Protein AF-0000000082438324 (afdb_homodimer)

Nearest PDB structures (foldseek):
  4z63-assembly1_A  TM=5.634E-01  e=1.159E-01  Arabidopsis thaliana
  5yq5-assembly1_A  TM=5.089E-01  e=1.749E-01  Homo sapiens
  8pfi-assembly1_A  TM=5.387E-01  e=1.964E+00  Homo sapiens
  6lvx-assembly1_B  TM=4.231E-01  e=8.298E+00  Macaca mulatta
  4z63-assembly1_A  TM=6.196E-01  e=1.153E-01  Arabidopsis thaliana

pLDDT: mean 82.15, std 16.48, range [19.84, 98.62]

Sequence (364 aa):
MNFIRDSAITSFKLHMRYTYEISKVSRLDKWLAFIAEMKVKEIGLCVNRTVINNIGFHYYSLPKTLAVNAKYLTILKLSFVELDSSSSFSFPSLKTLSLARVRLGDNVVEKILMGSSSLESLDLHLCCLASDPQLRINIQHSLSLKFLYINLTKDLVELIELINLESLILVDVSFHKLMQGNMNFIRDSAITSFKLHMRYTYEISKVSRLDKWLAFIAEMKVKEIGLCVNRTVINNIGFHYYSLPKTLAVNAKYLTILKLSFVELDSSSSFSFPSLKTLSLARVRLGDNVVEKILMGSSSLESLDLHLCCLASDPQLRINIQHSLSLKFLYINLTKDLVELIELINLESLILVDVSFHKLMQGN

InterPro domains:
  IPR032675 Leucine-rich repeat domain superfamily [G3DSA:3.80.10.10] (4-181)
  IPR050232 F-box/LRR-repeat protein 13/AtMIF1-like [PTHR31900] (6-174)
  IPR055411 F-box/LRR-repeat protein 15/At3g58940/PEG3-like, LRR domain [PF24758] (28-173)

Organism: Cannabis sativa (NCBI:txid3483)

Structure (mmCIF, N/CA/C/O backbone):
data_AF-0000000082438324-model_v1
#
loop_
_entity.id
_entity.type
_entity.pdbx_description
1 polymer 'F-box/LRR-repeat protein 15/At3g58940/PEG3-like LRR domain-containing protein'
#
loop_
_atom_site.group_PDB
_atom_site.id
_atom_site.type_symbol
_atom_site.label_atom_id
_atom_site.label_alt_id
_atom_site.label_comp_id
_atom_site.label_asym_id
_atom_site.label_entity_id
_atom_site.label_seq_id
_atom_site.pdbx_PDB_ins_code
_atom_site.Cartn_x
_atom_site.Cartn_y
_atom_site.Cartn_z
_atom_site.occupancy
_atom_site.B_iso_or_equiv
_atom_site.auth_seq_id
_atom_site.auth_comp_id
_atom_site.auth_asym_id
_atom_site.auth_atom_id
_atom_site.pdbx_PDB_model_num
ATOM 1 N N . MET A 1 1 ? -14.883 9.086 -29.25 1 19.84 1 MET A N 1
ATOM 2 C CA . MET A 1 1 ? -14.422 9.789 -28.047 1 19.84 1 MET A CA 1
ATOM 3 C C . MET A 1 1 ? -14.016 8.805 -26.969 1 19.84 1 MET A C 1
ATOM 5 O O . MET A 1 1 ? -14.844 8.016 -26.484 1 19.84 1 MET A O 1
ATOM 9 N N . ASN A 1 2 ? -13 7.965 -27.125 1 23.97 2 ASN A N 1
ATOM 10 C CA . ASN A 1 2 ? -12.422 6.852 -26.375 1 23.97 2 ASN A CA 1
ATOM 11 C C . ASN A 1 2 ? -12.344 7.164 -24.891 1 23.97 2 ASN A C 1
ATOM 13 O O . ASN A 1 2 ? -11.555 8.016 -24.469 1 23.97 2 ASN A O 1
ATOM 17 N N . PHE A 1 3 ? -13.438 7.301 -24.156 1 32.03 3 PHE A N 1
ATOM 18 C CA . PHE A 1 3 ? -13.57 7.598 -22.734 1 32.03 3 PHE A CA 1
ATOM 19 C C . PHE A 1 3 ? -12.5 6.875 -21.938 1 32.03 3 PHE A C 1
ATOM 21 O O . PHE A 1 3 ? -12.422 5.645 -21.953 1 32.03 3 PHE A O 1
ATOM 28 N N . ILE A 1 4 ? -11.328 7.211 -22.078 1 38.84 4 ILE A N 1
ATOM 29 C CA . ILE A 1 4 ? -10.078 6.719 -21.5 1 38.84 4 ILE A CA 1
ATOM 30 C C . ILE A 1 4 ? -10.352 6.117 -20.125 1 38.84 4 ILE A C 1
ATOM 32 O O . ILE A 1 4 ? -10.789 6.816 -19.203 1 38.84 4 ILE A O 1
ATOM 36 N N . ARG A 1 5 ? -10.844 4.984 -19.984 1 45.5 5 ARG A N 1
ATOM 37 C CA . ARG A 1 5 ? -11.141 4.039 -18.906 1 45.5 5 ARG A CA 1
ATOM 38 C C . ARG A 1 5 ? -10.055 4.055 -17.844 1 45.5 5 ARG A C 1
ATOM 40 O O . ARG A 1 5 ? -9.086 3.291 -17.922 1 45.5 5 ARG A O 1
ATOM 47 N N . ASP A 1 6 ? -9.547 5.164 -17.422 1 56.72 6 ASP A N 1
ATOM 48 C CA . ASP A 1 6 ? -8.375 5.551 -16.656 1 56.72 6 ASP A CA 1
ATOM 49 C C . ASP A 1 6 ? -8.32 4.805 -15.328 1 56.72 6 ASP A C 1
ATOM 51 O O . ASP A 1 6 ? -9.359 4.516 -14.727 1 56.72 6 ASP A O 1
ATOM 55 N N . SER A 1 7 ? -7.438 4.027 -15.234 1 62 7 SER A N 1
ATOM 56 C CA . SER A 1 7 ? -7.148 3.348 -13.977 1 62 7 SER A CA 1
ATOM 57 C C . SER A 1 7 ? -7.41 4.258 -12.781 1 62 7 SER A C 1
ATOM 59 O O . SER A 1 7 ? -6.984 5.414 -12.773 1 62 7 SER A O 1
ATOM 61 N N . ALA A 1 8 ? -8.359 3.742 -11.969 1 80.62 8 ALA A N 1
ATOM 62 C CA . ALA A 1 8 ? -8.703 4.559 -10.805 1 80.62 8 ALA A CA 1
ATOM 63 C C . ALA A 1 8 ? -7.734 4.305 -9.656 1 80.62 8 ALA A C 1
ATOM 65 O O . ALA A 1 8 ? -7.453 5.207 -8.859 1 80.62 8 ALA A O 1
ATOM 66 N N . ILE A 1 9 ? -7.094 3.066 -9.68 1 89.88 9 ILE A N 1
ATOM 67 C CA . ILE A 1 9 ? -6.109 2.768 -8.641 1 89.88 9 ILE A CA 1
ATOM 68 C C . ILE A 1 9 ? -4.797 2.328 -9.289 1 89.88 9 ILE A C 1
ATOM 70 O O . ILE A 1 9 ? -4.762 1.341 -10.031 1 89.88 9 ILE A O 1
ATOM 74 N N . THR A 1 10 ? -3.768 3.045 -9.062 1 93.62 10 THR A N 1
ATOM 75 C CA . THR A 1 10 ? -2.467 2.715 -9.633 1 93.62 10 THR A CA 1
ATOM 76 C C . THR A 1 10 ? -1.759 1.657 -8.789 1 93.62 10 THR A C 1
ATOM 78 O O . THR A 1 10 ? -1.155 0.728 -9.328 1 93.62 10 THR A O 1
ATOM 81 N N . SER A 1 11 ? -1.797 1.803 -7.535 1 96.94 11 SER A N 1
ATOM 82 C CA . SER A 1 11 ? -1.085 0.846 -6.695 1 96.94 11 SER A CA 1
ATOM 83 C C . SER A 1 11 ? -1.807 0.633 -5.367 1 96.94 11 SER A C 1
ATOM 85 O O . SER A 1 11 ? -2.32 1.584 -4.777 1 96.94 11 SER A O 1
ATOM 87 N N . PHE A 1 12 ? -1.88 -0.585 -4.918 1 96.94 12 PHE A N 1
ATOM 88 C CA . PHE A 1 12 ? -2.381 -1.007 -3.613 1 96.94 12 PHE A CA 1
ATOM 89 C C . PHE A 1 12 ? -1.4 -1.958 -2.939 1 96.94 12 PHE A C 1
ATOM 91 O O . PHE A 1 12 ? -1.067 -3.01 -3.49 1 96.94 12 PHE A O 1
ATOM 98 N N . LYS A 1 13 ? -0.936 -1.619 -1.824 1 98.12 13 LYS A N 1
ATOM 99 C CA . LYS A 1 13 ? -0.013 -2.455 -1.062 1 98.12 13 LYS A CA 1
ATOM 100 C C . LYS A 1 13 ? -0.461 -2.584 0.391 1 98.12 13 LYS A C 1
ATOM 102 O O . LYS A 1 13 ? -0.764 -1.583 1.044 1 98.12 13 LYS A O 1
ATOM 107 N N . LEU A 1 14 ? -0.475 -3.812 0.841 1 96.81 14 LEU A N 1
ATOM 108 C CA . LEU A 1 14 ? -0.928 -4.102 2.197 1 96.81 14 LEU A CA 1
ATOM 109 C C . LEU A 1 14 ? -0.038 -5.148 2.855 1 96.81 14 LEU A C 1
ATOM 111 O O . LEU A 1 14 ? 0.254 -6.188 2.256 1 96.81 14 LEU A O 1
ATOM 115 N N . HIS A 1 15 ? 0.477 -4.844 3.932 1 95.62 15 HIS A N 1
ATOM 116 C CA . HIS A 1 15 ? 1.183 -5.781 4.797 1 95.62 15 HIS A CA 1
ATOM 117 C C . HIS A 1 15 ? 0.446 -5.969 6.121 1 95.62 15 HIS A C 1
ATOM 119 O O . HIS A 1 15 ? 0.334 -5.031 6.91 1 95.62 15 HIS A O 1
ATOM 125 N N . MET A 1 16 ? -0.001 -7.117 6.359 1 91.12 16 MET A N 1
ATOM 126 C CA . MET A 1 16 ? -0.776 -7.344 7.578 1 91.12 16 MET A CA 1
ATOM 127 C C . MET A 1 16 ? -0.419 -8.688 8.211 1 91.12 16 MET A C 1
ATOM 129 O O . MET A 1 16 ? 0.055 -9.594 7.523 1 91.12 16 MET A O 1
ATOM 133 N N . ARG A 1 17 ? -0.591 -8.734 9.516 1 84.44 17 ARG A N 1
ATOM 134 C CA . ARG A 1 17 ? -0.511 -9.977 10.273 1 84.44 17 ARG A CA 1
ATOM 135 C C . ARG A 1 17 ? -1.896 -10.578 10.484 1 84.44 17 ARG A C 1
ATOM 137 O O . ARG A 1 17 ? -2.842 -9.875 10.836 1 84.44 17 ARG A O 1
ATOM 144 N N . TYR A 1 18 ? -1.98 -11.641 10.008 1 71.94 18 TYR A N 1
ATOM 145 C CA . TYR A 1 18 ? -3.279 -12.289 9.883 1 71.94 18 TYR A CA 1
ATOM 146 C C . TYR A 1 18 ? -3.523 -13.242 11.047 1 71.94 18 TYR A C 1
ATOM 148 O O . TYR A 1 18 ? -2.693 -14.109 11.336 1 71.94 18 TYR A O 1
ATOM 156 N N . THR A 1 19 ? -4.465 -12.844 11.852 1 70.25 19 THR A N 1
ATOM 157 C CA . THR A 1 19 ? -5.047 -13.867 12.719 1 70.25 19 THR A CA 1
ATOM 158 C C . THR A 1 19 ? -6.336 -14.414 12.125 1 70.25 19 THR A C 1
ATOM 160 O O . THR A 1 19 ? -7.129 -13.664 11.547 1 70.25 19 THR A O 1
ATOM 163 N N . TYR A 1 20 ? -6.352 -15.578 11.633 1 64.19 20 TYR A N 1
ATOM 164 C CA . TYR A 1 20 ? -7.441 -16.188 10.883 1 64.19 20 TYR A CA 1
ATOM 165 C C . TYR A 1 20 ? -8.781 -15.898 11.547 1 64.19 20 TYR A C 1
ATOM 167 O O . TYR A 1 20 ? -9.234 -16.672 12.398 1 64.19 20 TYR A O 1
ATOM 175 N N . GLU A 1 21 ? -9.133 -14.672 11.375 1 75.81 21 GLU A N 1
ATOM 176 C CA . GLU A 1 21 ? -10.492 -14.266 11.719 1 75.81 21 GLU A CA 1
ATOM 177 C C . GLU A 1 21 ? -11.344 -14.078 10.469 1 75.81 21 GLU A C 1
ATOM 179 O O . GLU A 1 21 ? -10.969 -13.32 9.57 1 75.81 21 GLU A O 1
ATOM 184 N N . ILE A 1 22 ? -12.375 -14.734 10.469 1 75.75 22 ILE A N 1
ATOM 185 C CA . ILE A 1 22 ? -13.266 -14.766 9.305 1 75.75 22 ILE A CA 1
ATOM 186 C C . ILE A 1 22 ? -13.633 -13.336 8.906 1 75.75 22 ILE A C 1
ATOM 188 O O . ILE A 1 22 ? -13.703 -13.016 7.719 1 75.75 22 ILE A O 1
ATOM 192 N N . SER A 1 23 ? -13.852 -12.5 9.875 1 78.19 23 SER A N 1
ATOM 193 C CA . SER A 1 23 ? -14.266 -11.133 9.594 1 78.19 23 SER A CA 1
ATOM 194 C C . SER A 1 23 ? -13.18 -10.359 8.844 1 78.19 23 SER A C 1
ATOM 196 O O . SER A 1 23 ? -13.477 -9.594 7.926 1 78.19 23 SER A O 1
ATOM 198 N N . LYS A 1 24 ? -11.953 -10.617 9.242 1 78.56 24 LYS A N 1
ATOM 199 C CA . LYS A 1 24 ? -10.844 -9.922 8.594 1 78.56 24 LYS A CA 1
ATOM 200 C C . LYS A 1 24 ? -10.633 -10.438 7.168 1 78.56 24 LYS A C 1
ATOM 202 O O . LYS A 1 24 ? -10.336 -9.656 6.262 1 78.56 24 LYS A O 1
ATOM 207 N N . VAL A 1 25 ? -10.875 -11.742 7.035 1 83.25 25 VAL A N 1
ATOM 208 C CA . VAL A 1 25 ? -10.734 -12.359 5.723 1 83.25 25 VAL A CA 1
ATOM 209 C C . VAL A 1 25 ? -11.797 -11.805 4.773 1 83.25 25 VAL A C 1
ATOM 211 O O . VAL A 1 25 ? -11.492 -11.438 3.639 1 83.25 25 VAL A O 1
ATOM 214 N N . SER A 1 26 ? -12.969 -11.742 5.289 1 87.62 26 SER A N 1
ATOM 215 C CA . SER A 1 26 ? -14.07 -11.242 4.48 1 87.62 26 SER A CA 1
ATOM 216 C C . SER A 1 26 ? -13.836 -9.797 4.062 1 87.62 26 SER A C 1
ATOM 218 O O . SER A 1 26 ? -14.125 -9.422 2.924 1 87.62 26 SER A O 1
ATOM 220 N N . ARG A 1 27 ? -13.344 -9.031 4.914 1 87.94 27 ARG A N 1
ATOM 221 C CA . ARG A 1 27 ? -13.07 -7.629 4.621 1 87.94 27 ARG A CA 1
ATOM 222 C C . ARG A 1 27 ? -11.992 -7.488 3.555 1 87.94 27 ARG A C 1
ATOM 224 O O . ARG A 1 27 ? -12.148 -6.719 2.605 1 87.94 27 ARG A O 1
ATOM 231 N N . LEU A 1 28 ? -10.992 -8.273 3.721 1 90 28 LEU A N 1
ATOM 232 C CA . LEU A 1 28 ? -9.914 -8.219 2.74 1 90 28 LEU A CA 1
ATOM 233 C C . LEU A 1 28 ? -10.414 -8.648 1.363 1 90 28 LEU A C 1
ATOM 235 O O . LEU A 1 28 ? -10.031 -8.055 0.351 1 90 28 LEU A O 1
ATOM 239 N N . ASP A 1 29 ? -11.266 -9.656 1.363 1 92.81 29 ASP A N 1
ATOM 240 C CA . ASP A 1 29 ? -11.852 -10.086 0.095 1 92.81 29 ASP A CA 1
ATOM 241 C C . ASP A 1 29 ? -12.594 -8.938 -0.584 1 92.81 29 ASP A C 1
ATOM 243 O O . ASP A 1 29 ? -12.484 -8.758 -1.798 1 92.81 29 ASP A O 1
ATOM 247 N N . LYS A 1 30 ? -13.289 -8.219 0.166 1 92.06 30 LYS A N 1
ATOM 248 C CA . LYS A 1 30 ? -14.062 -7.102 -0.366 1 92.06 30 LYS A CA 1
ATOM 249 C C . LYS A 1 30 ? -13.141 -6 -0.891 1 92.06 30 LYS A C 1
ATOM 251 O O . LYS A 1 30 ? -13.43 -5.387 -1.923 1 92.06 30 LYS A O 1
ATOM 256 N N . TRP A 1 31 ? -12.094 -5.707 -0.166 1 93.19 31 TRP A N 1
ATOM 257 C CA . TRP A 1 31 ? -11.117 -4.73 -0.638 1 93.19 31 TRP A CA 1
ATOM 258 C C . TRP A 1 31 ? -10.562 -5.133 -2 1 93.19 31 TRP A C 1
ATOM 260 O O . TRP A 1 31 ? -10.539 -4.324 -2.93 1 93.19 31 TRP A O 1
ATOM 270 N N . LEU A 1 32 ? -10.195 -6.367 -2.064 1 94.81 32 LEU A N 1
ATOM 271 C CA . LEU A 1 32 ? -9.555 -6.848 -3.281 1 94.81 32 LEU A CA 1
ATOM 272 C C . LEU A 1 32 ? -10.539 -6.871 -4.445 1 94.81 32 LEU A C 1
ATOM 274 O O . LEU A 1 32 ? -10.164 -6.586 -5.586 1 94.81 32 LEU A O 1
ATOM 278 N N . ALA A 1 33 ? -11.789 -7.203 -4.152 1 92.75 33 ALA A N 1
ATOM 279 C CA . ALA A 1 33 ? -12.82 -7.152 -5.188 1 92.75 33 ALA A CA 1
ATOM 280 C C . ALA A 1 33 ? -12.992 -5.73 -5.719 1 92.75 33 ALA A C 1
ATOM 282 O O . ALA A 1 33 ? -13.078 -5.52 -6.93 1 92.75 33 ALA A O 1
ATOM 283 N N . PHE A 1 34 ? -13.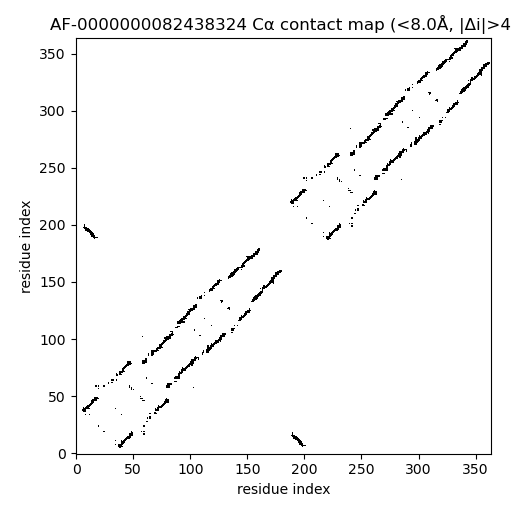023 -4.852 -4.848 1 90.44 34 PHE A N 1
ATOM 284 C CA . PHE A 1 34 ? -13.195 -3.451 -5.219 1 90.44 34 PHE A CA 1
ATOM 285 C C . PHE A 1 34 ? -12.023 -2.961 -6.055 1 90.44 34 PHE A C 1
ATOM 287 O O . PHE A 1 34 ? -12.219 -2.303 -7.078 1 90.44 34 PHE A O 1
ATOM 294 N N . ILE A 1 35 ? -10.773 -3.232 -5.66 1 92.56 35 ILE A N 1
ATOM 295 C CA . ILE A 1 35 ? -9.594 -2.729 -6.355 1 92.56 35 ILE A CA 1
ATOM 296 C C . ILE A 1 35 ? -9.531 -3.32 -7.758 1 92.56 35 ILE A C 1
ATOM 298 O O . ILE A 1 35 ? -9.117 -2.648 -8.703 1 92.56 35 ILE A O 1
ATOM 302 N N . ALA A 1 36 ? -9.953 -4.609 -7.828 1 91.56 36 ALA A N 1
ATOM 303 C CA . ALA A 1 36 ? -10.023 -5.215 -9.156 1 91.56 36 ALA A CA 1
ATOM 304 C C . ALA A 1 36 ? -10.992 -4.461 -10.055 1 91.56 36 ALA A C 1
ATOM 306 O O . ALA A 1 36 ? -10.719 -4.242 -11.234 1 91.56 36 ALA A O 1
ATOM 307 N N . GLU A 1 37 ? -12.047 -4.008 -9.508 1 89.06 37 GLU A N 1
ATOM 308 C CA . GLU A 1 37 ? -13.062 -3.264 -10.25 1 89.06 37 GLU A CA 1
ATOM 309 C C . GLU A 1 37 ? -12.539 -1.9 -10.688 1 89.06 37 GLU A C 1
ATOM 311 O O . GLU A 1 37 ? -12.953 -1.374 -11.727 1 89.06 37 GLU A O 1
ATOM 316 N N . MET A 1 38 ? -11.609 -1.357 -9.93 1 88.56 38 MET A N 1
ATOM 317 C CA . MET A 1 38 ? -11.086 -0.021 -10.203 1 88.56 38 MET A CA 1
ATOM 318 C C . MET A 1 38 ? -9.867 -0.087 -11.125 1 88.56 38 MET A C 1
ATOM 320 O O . MET A 1 38 ? -9.086 0.861 -11.195 1 88.56 38 MET A O 1
ATOM 324 N N . LYS A 1 39 ? -9.719 -1.183 -11.688 1 91.38 39 LYS A N 1
ATOM 325 C CA . LYS A 1 39 ? -8.719 -1.364 -12.734 1 91.38 39 LYS A CA 1
ATOM 326 C C . LYS A 1 39 ? -7.312 -1.112 -12.195 1 91.38 39 LYS A C 1
ATOM 328 O O . LYS A 1 39 ? -6.535 -0.364 -12.797 1 91.38 39 LYS A O 1
ATOM 333 N N . VAL A 1 40 ? -7.008 -1.736 -11.062 1 94.19 40 VAL A N 1
ATOM 334 C CA . VAL A 1 40 ? -5.73 -1.562 -10.375 1 94.19 40 VAL A CA 1
ATOM 335 C C . VAL A 1 40 ? -4.594 -2.037 -11.281 1 94.19 40 VAL A C 1
ATOM 337 O O . VAL A 1 40 ? -4.727 -3.035 -11.984 1 94.19 40 VAL A O 1
ATOM 340 N N . LYS A 1 41 ? -3.455 -1.364 -11.164 1 96.19 41 LYS A N 1
ATOM 341 C CA . LYS A 1 41 ? -2.305 -1.713 -11.992 1 96.19 41 LYS A CA 1
ATOM 342 C C . LYS A 1 41 ? -1.267 -2.494 -11.195 1 96.19 41 LYS A C 1
ATOM 344 O O . LYS A 1 41 ? -0.528 -3.309 -11.75 1 96.19 41 LYS A O 1
ATOM 349 N N . GLU A 1 42 ? -1.154 -2.229 -9.922 1 98.12 42 GLU A N 1
ATOM 350 C CA . GLU A 1 42 ? -0.175 -2.896 -9.07 1 98.12 42 GLU A CA 1
ATOM 351 C C . GLU A 1 42 ? -0.799 -3.324 -7.746 1 98.12 42 GLU A C 1
ATOM 353 O O . GLU A 1 42 ? -1.449 -2.523 -7.07 1 98.12 42 GLU A O 1
ATOM 358 N N . ILE A 1 43 ? -0.551 -4.566 -7.332 1 97.88 43 ILE A N 1
ATOM 359 C CA . ILE A 1 43 ? -0.967 -5.066 -6.027 1 97.88 43 ILE A CA 1
ATOM 360 C C . ILE A 1 43 ? 0.223 -5.707 -5.316 1 97.88 43 ILE A C 1
ATOM 362 O O . ILE A 1 43 ? 0.963 -6.492 -5.914 1 97.88 43 ILE A O 1
ATOM 366 N N . GLY A 1 44 ? 0.505 -5.344 -4.156 1 98.19 44 GLY A N 1
ATOM 367 C CA . GLY A 1 44 ? 1.39 -6.027 -3.229 1 98.19 44 GLY A CA 1
ATOM 368 C C . GLY A 1 44 ? 0.694 -6.457 -1.95 1 98.19 44 GLY A C 1
ATOM 369 O O . GLY A 1 44 ? 0.173 -5.621 -1.21 1 98.19 44 GLY A O 1
ATOM 370 N N . LEU A 1 45 ? 0.641 -7.723 -1.705 1 96.81 45 LEU A N 1
ATOM 371 C CA . LEU A 1 45 ? -0.079 -8.25 -0.551 1 96.81 45 LEU A CA 1
ATOM 372 C C . LEU A 1 45 ? 0.816 -9.164 0.277 1 96.81 45 LEU A C 1
ATOM 374 O O . LEU A 1 45 ? 1.388 -10.125 -0.249 1 96.81 45 LEU A O 1
ATOM 378 N N . CYS A 1 46 ? 1.02 -8.82 1.442 1 95.81 46 CYS A N 1
ATOM 379 C CA . CYS A 1 46 ? 1.703 -9.656 2.424 1 95.81 46 CYS A CA 1
ATOM 380 C C . CYS A 1 46 ? 0.81 -9.922 3.631 1 95.81 46 CYS A C 1
ATOM 382 O O . CYS A 1 46 ? 0.492 -9.008 4.387 1 95.81 46 CYS A O 1
ATOM 384 N N . VAL A 1 47 ? 0.369 -11.078 3.775 1 92.44 47 VAL A N 1
ATOM 385 C CA . VAL A 1 47 ? -0.527 -11.461 4.863 1 92.44 47 VAL A CA 1
ATOM 386 C C . VAL A 1 47 ? 0.141 -12.516 5.742 1 92.44 47 VAL A C 1
ATOM 388 O O . VAL A 1 47 ? -0.167 -13.703 5.637 1 92.44 47 VAL A O 1
ATOM 391 N N . ASN A 1 48 ? 0.977 -12.031 6.613 1 84.75 48 ASN A N 1
ATOM 392 C CA . ASN A 1 48 ? 1.778 -12.922 7.445 1 84.75 48 ASN A CA 1
ATOM 393 C C . ASN A 1 48 ? 0.975 -13.469 8.625 1 84.75 48 ASN A C 1
ATOM 395 O O . ASN A 1 48 ? 0.377 -12.695 9.375 1 84.75 48 ASN A O 1
ATOM 399 N N . ARG A 1 49 ? 0.921 -14.711 8.719 1 72 49 ARG A N 1
ATOM 400 C CA . ARG A 1 49 ? 0.167 -15.344 9.797 1 72 49 ARG A CA 1
ATOM 401 C C . ARG A 1 49 ? 0.98 -15.391 11.086 1 72 49 ARG A C 1
ATOM 403 O O . ARG A 1 49 ? 2.189 -15.633 11.055 1 72 49 ARG A O 1
ATOM 410 N N . THR A 1 50 ? 0.366 -14.875 12.133 1 61.5 50 THR A N 1
ATOM 411 C CA . THR A 1 50 ? 0.992 -15.07 13.43 1 61.5 50 THR A CA 1
ATOM 412 C C . THR A 1 50 ? 0.69 -16.453 13.977 1 61.5 50 THR A C 1
ATOM 414 O O . THR A 1 50 ? -0.428 -16.953 13.836 1 61.5 50 THR A O 1
ATOM 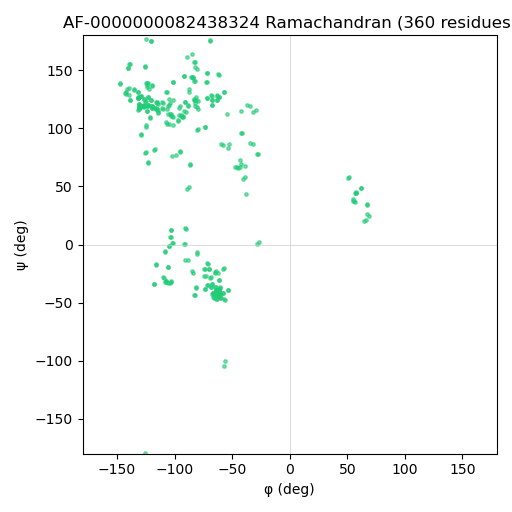417 N N . VAL A 1 51 ? 1.661 -17.344 13.789 1 53.81 51 VAL A N 1
ATOM 418 C CA . VAL A 1 51 ? 1.533 -18.688 14.344 1 53.81 51 VAL A CA 1
ATOM 419 C C . VAL A 1 51 ? 1.055 -18.609 15.789 1 53.81 51 VAL A C 1
ATOM 421 O O . VAL A 1 51 ? 1.707 -18 16.641 1 53.81 51 VAL A O 1
ATOM 424 N N . ILE A 1 52 ? -0.113 -18.188 16.047 1 52.97 52 ILE A N 1
ATOM 425 C CA . ILE A 1 52 ? -0.323 -18.25 17.484 1 52.97 52 ILE A CA 1
ATOM 426 C C . ILE A 1 52 ? -0.109 -19.672 17.984 1 52.97 52 ILE A C 1
ATOM 428 O O . ILE A 1 52 ? 0.629 -19.906 18.953 1 52.97 52 ILE A O 1
ATOM 432 N N . ASN A 1 53 ? -1.219 -20.453 18.312 1 49.25 53 ASN A N 1
ATOM 433 C CA . ASN A 1 53 ? -1.212 -21.797 18.891 1 49.25 53 ASN A CA 1
ATOM 434 C C . ASN A 1 53 ? -1.081 -22.875 17.812 1 49.25 53 ASN A C 1
ATOM 436 O O . ASN A 1 53 ? -1.191 -22.578 16.625 1 49.25 53 ASN A O 1
ATOM 440 N N . ASN A 1 54 ? -0.701 -24.203 18.25 1 48.81 54 ASN A N 1
ATOM 441 C CA . ASN A 1 54 ? -0.624 -25.5 17.578 1 48.81 54 ASN A CA 1
ATOM 442 C C . ASN A 1 54 ? -1.619 -25.594 16.422 1 48.81 54 ASN A C 1
ATOM 444 O O . ASN A 1 54 ? -1.979 -26.703 15.992 1 48.81 54 ASN A O 1
ATOM 448 N N . ILE A 1 55 ? -2.348 -24.516 16.219 1 51.5 55 ILE A N 1
ATOM 449 C CA . ILE A 1 55 ? -3.414 -24.719 15.25 1 51.5 55 ILE A CA 1
ATOM 450 C C . ILE A 1 55 ? -2.887 -24.453 13.836 1 51.5 55 ILE A C 1
ATOM 452 O O . ILE A 1 55 ? -1.95 -23.672 13.656 1 51.5 55 ILE A O 1
ATOM 456 N N . GLY A 1 56 ? -3.082 -25.25 12.891 1 54.66 56 GLY A N 1
ATOM 457 C CA . GLY A 1 56 ? -2.764 -25.391 11.477 1 54.66 56 GLY A CA 1
ATOM 458 C C . GLY A 1 56 ? -2.611 -24.062 10.773 1 54.66 56 GLY A C 1
ATOM 459 O O . GLY A 1 56 ? -3.146 -23.047 11.219 1 54.66 56 GLY A O 1
ATOM 460 N N . PHE A 1 57 ? -1.461 -23.688 10.266 1 59.62 57 PHE A N 1
ATOM 461 C CA . PHE A 1 57 ? -1.143 -22.547 9.43 1 59.62 57 PHE A CA 1
ATOM 462 C C . PHE A 1 57 ? -2.209 -22.344 8.359 1 59.62 57 PHE A C 1
ATOM 464 O O . PHE A 1 57 ? -2.504 -23.266 7.59 1 59.62 57 PHE A O 1
ATOM 471 N N . HIS A 1 58 ? -3.174 -21.422 8.672 1 74.19 58 HIS A N 1
ATOM 472 C CA . HIS A 1 58 ? -4.121 -21.125 7.602 1 74.19 58 HIS A CA 1
ATOM 473 C C . HIS A 1 58 ? -3.689 -19.906 6.805 1 74.19 58 HIS A C 1
ATOM 475 O O . HIS A 1 58 ? -3.383 -18.859 7.383 1 74.19 58 HIS A O 1
ATOM 481 N N . TYR A 1 59 ? -3.297 -20.125 5.613 1 85.44 59 TYR A N 1
ATOM 482 C CA . TYR A 1 59 ? -2.975 -19.047 4.688 1 85.44 59 TYR A CA 1
ATOM 483 C C . TYR A 1 59 ? -4.238 -18.344 4.215 1 85.44 59 TYR A C 1
ATOM 485 O O . TYR A 1 59 ? -5.305 -18.953 4.133 1 85.44 59 TYR A O 1
ATOM 493 N N . TYR A 1 60 ? -4.098 -17.078 4.148 1 90.38 60 TYR A N 1
ATOM 494 C CA . TYR A 1 60 ? -5.156 -16.375 3.439 1 90.38 60 TYR A CA 1
ATOM 495 C C . TYR A 1 60 ? -5.242 -16.828 1.988 1 90.38 60 TYR A C 1
ATOM 497 O O . TYR A 1 60 ? -4.234 -16.844 1.277 1 90.38 60 TYR A O 1
ATOM 505 N N . SER A 1 61 ? -6.387 -17.219 1.562 1 91.88 61 SER A N 1
ATOM 506 C CA . SER A 1 61 ? -6.59 -17.641 0.182 1 91.88 61 SER A CA 1
ATOM 507 C C . SER A 1 61 ? -7.012 -16.484 -0.704 1 91.88 61 SER A C 1
ATOM 509 O O . SER A 1 61 ? -7.984 -15.789 -0.405 1 91.88 61 SER A O 1
ATOM 511 N N . LEU A 1 62 ? -6.266 -16.234 -1.735 1 94 62 LEU A N 1
ATOM 512 C CA . LEU A 1 62 ? -6.629 -15.18 -2.672 1 94 62 LEU A CA 1
ATOM 513 C C . LEU A 1 62 ? -8.023 -15.414 -3.246 1 94 62 LEU A C 1
ATOM 515 O O . LEU A 1 62 ? -8.32 -16.516 -3.738 1 94 62 LEU A O 1
ATOM 519 N N . PRO A 1 63 ? -8.789 -14.43 -3.213 1 93.62 63 PRO A N 1
ATOM 520 C CA . PRO A 1 63 ? -10.156 -14.648 -3.689 1 93.62 63 PRO A CA 1
ATOM 521 C C . PRO A 1 63 ? -10.234 -14.82 -5.207 1 93.62 63 PRO A C 1
ATOM 523 O O . PRO A 1 63 ? -9.477 -14.18 -5.941 1 93.62 63 PRO A O 1
ATOM 526 N N . LYS A 1 64 ? -11.164 -15.609 -5.664 1 92.25 64 LYS A N 1
ATOM 527 C CA . LYS A 1 64 ? -11.359 -15.883 -7.086 1 92.25 64 LYS A CA 1
ATOM 528 C C . LYS A 1 64 ? -11.695 -14.609 -7.855 1 92.25 64 LYS A C 1
ATOM 530 O O . LYS A 1 64 ? -11.305 -14.461 -9.016 1 92.25 64 LYS A O 1
ATOM 535 N N . THR A 1 65 ? -12.328 -13.695 -7.23 1 90.81 65 THR A N 1
ATOM 536 C CA . THR A 1 65 ? -12.727 -12.438 -7.863 1 90.81 65 THR A CA 1
ATOM 537 C C . THR A 1 65 ? -11.5 -11.664 -8.344 1 90.81 65 THR A C 1
ATOM 539 O O . THR A 1 65 ? -11.531 -11.039 -9.406 1 90.81 65 THR A O 1
ATOM 542 N N . LEU A 1 66 ? -10.5 -11.711 -7.562 1 92.88 66 LEU A N 1
ATOM 543 C CA . LEU A 1 66 ? -9.281 -11.016 -7.977 1 92.88 66 LEU A CA 1
ATOM 544 C C . LEU A 1 66 ? -8.578 -11.781 -9.086 1 92.88 66 LEU A C 1
ATOM 546 O O . LEU A 1 66 ? -8.094 -11.18 -10.055 1 92.88 66 LEU A O 1
ATOM 550 N N . ALA A 1 67 ? -8.602 -13.07 -8.977 1 92.5 67 ALA A N 1
ATOM 551 C CA . ALA A 1 67 ? -7.871 -13.938 -9.898 1 92.5 67 ALA A CA 1
ATOM 552 C C . ALA A 1 67 ? -8.43 -13.82 -11.32 1 92.5 67 ALA A C 1
ATOM 554 O O . ALA A 1 67 ? -7.695 -14 -12.297 1 92.5 67 ALA A O 1
ATOM 555 N N . VAL A 1 68 ? -9.664 -13.422 -11.438 1 92.44 68 VAL A N 1
ATOM 556 C CA . VAL A 1 68 ? -10.273 -13.477 -12.766 1 92.44 68 VAL A CA 1
ATOM 557 C C . VAL A 1 68 ? -10.617 -12.07 -13.234 1 92.44 68 VAL A C 1
ATOM 559 O O . VAL A 1 68 ? -10.781 -11.828 -14.43 1 92.44 68 VAL A O 1
ATOM 562 N N . ASN A 1 69 ? -10.68 -11.031 -12.344 1 90.19 69 ASN A N 1
ATOM 563 C CA . ASN A 1 69 ? -11.219 -9.727 -12.727 1 90.19 69 ASN A CA 1
ATOM 564 C C . ASN A 1 69 ? -10.117 -8.672 -12.828 1 90.19 69 ASN A C 1
ATOM 566 O O . ASN A 1 69 ? -10.375 -7.539 -13.234 1 90.19 69 ASN A O 1
ATOM 570 N N . ALA A 1 70 ? -8.953 -9.016 -12.484 1 91.75 70 ALA A N 1
ATOM 571 C CA . ALA A 1 70 ? -7.891 -8.016 -12.492 1 91.75 70 ALA A CA 1
ATOM 572 C C . ALA A 1 70 ? -7.242 -7.91 -13.867 1 91.75 70 ALA A C 1
ATOM 574 O O . ALA A 1 70 ? -6.035 -8.125 -14.008 1 91.75 70 ALA A O 1
ATOM 575 N N . LYS A 1 71 ? -7.973 -7.418 -14.836 1 93.38 71 LYS A N 1
ATOM 576 C CA . LYS A 1 71 ? -7.586 -7.43 -16.234 1 93.38 71 LYS A CA 1
ATOM 577 C C . LYS A 1 71 ? -6.492 -6.402 -16.516 1 93.38 71 LYS A C 1
ATOM 579 O O . LYS A 1 71 ? -5.75 -6.527 -17.5 1 93.38 71 LYS A O 1
ATOM 584 N N . TYR A 1 72 ? -6.363 -5.426 -15.68 1 94.56 72 TYR A N 1
ATOM 585 C CA . TYR A 1 72 ? -5.441 -4.328 -15.945 1 94.56 72 TYR A CA 1
ATOM 586 C C . TYR A 1 72 ? -4.191 -4.445 -15.078 1 94.56 72 TYR A C 1
ATOM 588 O O . TYR A 1 72 ? -3.291 -3.607 -15.164 1 94.56 72 TYR A O 1
ATOM 596 N N . LEU A 1 73 ? -4.152 -5.445 -14.242 1 96.5 73 LEU A N 1
ATOM 597 C CA . LEU A 1 73 ? -3.051 -5.66 -13.312 1 96.5 73 LEU A CA 1
ATOM 598 C C . LEU A 1 73 ? -1.748 -5.914 -14.07 1 96.5 73 LEU A C 1
ATOM 600 O O . LEU A 1 73 ? -1.684 -6.793 -14.93 1 96.5 73 LEU A O 1
ATOM 604 N N . THR A 1 74 ? -0.72 -5.125 -13.789 1 97.81 74 THR A N 1
ATOM 605 C CA . THR A 1 74 ? 0.553 -5.262 -14.484 1 97.81 74 THR A CA 1
ATOM 606 C C . THR A 1 74 ? 1.622 -5.828 -13.555 1 97.81 74 THR A C 1
ATOM 608 O O . THR A 1 74 ? 2.578 -6.457 -14.016 1 97.81 74 THR A O 1
ATOM 611 N N . ILE A 1 75 ? 1.479 -5.562 -12.273 1 98.62 75 ILE A N 1
ATOM 612 C CA . ILE A 1 75 ? 2.43 -6.051 -11.281 1 98.62 75 ILE A CA 1
ATOM 613 C C . ILE A 1 75 ? 1.68 -6.707 -10.125 1 98.62 75 ILE A C 1
ATOM 615 O O . ILE A 1 75 ? 0.779 -6.102 -9.539 1 98.62 75 ILE A O 1
ATOM 619 N N . LEU A 1 76 ? 2.039 -7.918 -9.797 1 98.31 76 LEU A N 1
ATOM 620 C CA . LEU A 1 76 ? 1.45 -8.633 -8.672 1 98.31 76 LEU A CA 1
ATOM 621 C C . LEU A 1 76 ? 2.535 -9.234 -7.781 1 98.31 76 LEU A C 1
ATOM 623 O O . LEU A 1 76 ? 3.369 -10.008 -8.258 1 98.31 76 LEU A O 1
ATOM 627 N N . LYS A 1 77 ? 2.621 -8.844 -6.586 1 98.56 77 LYS A N 1
ATOM 628 C CA . LYS A 1 77 ? 3.525 -9.398 -5.582 1 98.56 77 LYS A CA 1
ATOM 629 C C . LYS A 1 77 ? 2.75 -9.969 -4.398 1 98.56 77 LYS A C 1
ATOM 631 O O . LYS A 1 77 ? 2.004 -9.25 -3.732 1 98.56 77 LYS A O 1
ATOM 636 N N . LEU A 1 78 ? 2.895 -11.25 -4.148 1 97.75 78 LEU A N 1
ATOM 637 C CA . LEU A 1 78 ? 2.17 -11.922 -3.078 1 97.75 78 LEU A CA 1
ATOM 638 C C . LEU A 1 78 ? 3.135 -12.617 -2.121 1 97.75 78 LEU A C 1
ATOM 640 O O . LEU A 1 78 ? 4.129 -13.203 -2.553 1 97.75 78 LEU A O 1
ATOM 644 N N . SER A 1 79 ? 2.861 -12.516 -0.89 1 95.94 79 SER A N 1
ATOM 645 C CA . SER A 1 79 ? 3.621 -13.227 0.131 1 95.94 79 SER A CA 1
ATOM 646 C C . SER A 1 79 ? 2.707 -13.75 1.232 1 95.94 79 SER A C 1
ATOM 648 O O . SER A 1 79 ? 1.779 -13.062 1.66 1 95.94 79 SER A O 1
ATOM 650 N N . PHE A 1 80 ? 2.893 -15.008 1.628 1 92.44 80 PHE A N 1
ATOM 651 C CA . PHE A 1 80 ? 2.215 -15.656 2.74 1 92.44 80 PHE A CA 1
ATOM 652 C C . PHE A 1 80 ? 0.73 -15.836 2.441 1 92.44 80 PHE A C 1
ATOM 654 O O . PHE A 1 80 ? -0.113 -15.633 3.316 1 92.44 80 PHE A O 1
ATOM 661 N N . VAL A 1 81 ? 0.474 -16.062 1.219 1 93.38 81 VAL A N 1
ATOM 662 C CA . VAL A 1 81 ? -0.905 -16.344 0.837 1 93.38 81 VAL A CA 1
ATOM 663 C C . VAL A 1 81 ? -0.988 -17.719 0.189 1 93.38 81 VAL A C 1
ATOM 665 O O . VAL A 1 81 ? 0.031 -18.391 0.01 1 93.38 81 VAL A O 1
ATOM 668 N N . GLU A 1 82 ? -2.201 -18.078 -0.088 1 92.94 82 GLU A N 1
ATOM 669 C CA . GLU A 1 82 ? -2.453 -19.344 -0.783 1 92.94 82 GLU A CA 1
ATOM 670 C C . GLU A 1 82 ? -3.168 -19.109 -2.109 1 92.94 82 GLU A C 1
ATOM 672 O O . GLU A 1 82 ? -4.066 -18.266 -2.195 1 92.94 82 GLU A O 1
ATOM 677 N N . LEU A 1 83 ? -2.736 -19.797 -3.129 1 94.69 83 LEU A N 1
ATOM 678 C CA . LEU A 1 83 ? -3.418 -19.828 -4.418 1 94.69 83 LEU A CA 1
ATOM 679 C C . LEU A 1 83 ? -4.031 -21.203 -4.668 1 94.69 83 LEU A C 1
ATOM 681 O O . LEU A 1 83 ? -3.311 -22.188 -4.816 1 94.69 83 LEU A O 1
ATOM 685 N N . ASP A 1 84 ? -5.23 -21.172 -4.758 1 92.25 84 ASP A N 1
ATOM 686 C CA . ASP A 1 84 ? -5.977 -22.438 -4.816 1 92.25 84 ASP A CA 1
ATOM 687 C C . ASP A 1 84 ? -6.027 -22.969 -6.242 1 92.25 84 ASP A C 1
ATOM 689 O O . ASP A 1 84 ? -6.215 -22.219 -7.195 1 92.25 84 ASP A O 1
ATOM 693 N N . SER A 1 85 ? -5.965 -24.281 -6.406 1 89.81 85 SER A N 1
ATOM 694 C CA . SER A 1 85 ? -5.961 -24.938 -7.707 1 89.81 85 SER A CA 1
ATOM 695 C C . SER A 1 85 ? -7.32 -24.828 -8.391 1 89.81 85 SER A C 1
ATOM 697 O O . SER A 1 85 ? -7.426 -25 -9.609 1 89.81 85 SER A O 1
ATOM 699 N N . SER A 1 86 ? -8.273 -24.594 -7.605 1 89.38 86 SER A N 1
ATOM 700 C CA . SER A 1 86 ? -9.617 -24.5 -8.172 1 89.38 86 SER A CA 1
ATOM 701 C C . SER A 1 86 ? -9.852 -23.125 -8.797 1 89.38 86 SER A C 1
ATOM 703 O O . SER A 1 86 ? -10.852 -22.922 -9.484 1 89.38 86 SER A O 1
ATOM 705 N N . SER A 1 87 ? -8.977 -22.281 -8.609 1 88.31 87 SER A N 1
ATOM 706 C CA . SER A 1 87 ? -9.133 -20.938 -9.148 1 88.31 87 SER A CA 1
ATOM 707 C C . SER A 1 87 ? -8.672 -20.859 -10.602 1 88.31 87 SER A C 1
ATOM 709 O O . SER A 1 87 ? -7.816 -21.641 -11.023 1 88.31 87 SER A O 1
ATOM 711 N N . SER A 1 88 ? -9.383 -20.062 -11.359 1 91.62 88 SER A N 1
ATOM 712 C CA . SER A 1 88 ? -8.875 -19.641 -12.664 1 91.62 88 SER A CA 1
ATOM 713 C C . SER A 1 88 ? -8.109 -18.328 -12.555 1 91.62 88 SER A C 1
ATOM 715 O O . SER A 1 88 ? -8.414 -17.484 -11.711 1 91.62 88 SER A O 1
ATOM 717 N N . PHE A 1 89 ? -7.121 -18.234 -13.328 1 93.94 89 PHE A N 1
ATOM 718 C CA . PHE A 1 89 ? -6.297 -17.031 -13.312 1 93.94 89 PHE A CA 1
ATOM 719 C C . PHE A 1 89 ? -6.305 -16.359 -14.68 1 93.94 89 PHE A C 1
ATOM 721 O O . PHE A 1 89 ? -5.961 -16.984 -15.688 1 93.94 89 PHE A O 1
ATOM 728 N N . SER A 1 90 ? -6.766 -15.211 -14.711 1 94.5 90 SER A N 1
ATOM 729 C CA . SER A 1 90 ? -6.789 -14.406 -15.93 1 94.5 90 SER A CA 1
ATOM 730 C C . SER A 1 90 ? -6.184 -13.023 -15.695 1 94.5 90 SER A C 1
ATOM 732 O O . SER A 1 90 ? -6.875 -12.109 -15.25 1 94.5 90 SER A O 1
ATOM 734 N N . PHE A 1 91 ? -4.93 -12.883 -15.984 1 95.19 91 PHE A N 1
ATOM 735 C CA . PHE A 1 91 ? -4.207 -11.625 -15.883 1 95.19 91 PHE A CA 1
ATOM 736 C C . PHE A 1 91 ? -3.58 -11.25 -17.219 1 95.19 91 PHE A C 1
ATOM 738 O O . PHE A 1 91 ? -2.355 -11.234 -17.359 1 95.19 91 PHE A O 1
ATOM 745 N N . PRO A 1 92 ? -4.355 -10.898 -18.172 1 95.38 92 PRO A N 1
ATOM 746 C CA . PRO A 1 92 ? -3.84 -10.695 -19.516 1 95.38 92 PRO A CA 1
ATOM 747 C C . PRO A 1 92 ? -2.814 -9.562 -19.594 1 95.38 92 PRO A C 1
ATOM 749 O O . PRO A 1 92 ? -1.965 -9.555 -20.5 1 95.38 92 PRO A O 1
ATOM 752 N N . SER A 1 93 ? -2.836 -8.562 -18.641 1 96.62 93 SER A N 1
ATOM 753 C CA . SER A 1 93 ? -1.921 -7.43 -18.703 1 96.62 93 SER A CA 1
ATOM 754 C C . SER A 1 93 ? -0.762 -7.594 -17.734 1 96.62 93 SER A C 1
ATOM 756 O O . SER A 1 93 ? 0.116 -6.73 -17.656 1 96.62 93 SER A O 1
ATOM 758 N N . LEU A 1 94 ? -0.681 -8.703 -16.984 1 97.19 94 LEU A N 1
ATOM 759 C CA . LEU A 1 94 ? 0.336 -8.906 -15.953 1 97.19 94 LEU A CA 1
ATOM 760 C C . LEU A 1 94 ? 1.719 -9.047 -16.578 1 97.19 94 LEU A C 1
ATOM 762 O O . LEU A 1 94 ? 1.929 -9.898 -17.453 1 97.19 94 LEU A O 1
ATOM 766 N N . LYS A 1 95 ? 2.617 -8.258 -16.188 1 97.81 95 LYS A N 1
ATOM 767 C CA . LYS A 1 95 ? 3.973 -8.281 -16.734 1 97.81 95 LYS A CA 1
ATOM 768 C C . LYS A 1 95 ? 4.961 -8.852 -15.719 1 97.81 95 LYS A C 1
ATOM 770 O O . LYS A 1 95 ? 5.941 -9.492 -16.094 1 97.81 95 LYS A O 1
ATOM 775 N N . THR A 1 96 ? 4.668 -8.602 -14.492 1 98.31 96 THR A N 1
ATOM 776 C CA . THR A 1 96 ? 5.57 -9.039 -13.43 1 98.31 96 THR A CA 1
ATOM 777 C C . THR A 1 96 ? 4.801 -9.758 -12.328 1 98.31 96 THR A C 1
ATOM 779 O O . THR A 1 96 ? 3.855 -9.203 -11.758 1 98.31 96 THR A O 1
ATOM 782 N N . LEU A 1 97 ? 5.234 -11.016 -11.992 1 97.75 97 LEU A N 1
ATOM 783 C CA . LEU A 1 97 ? 4.668 -11.797 -10.898 1 97.75 97 LEU A CA 1
ATOM 784 C C . LEU A 1 97 ? 5.754 -12.234 -9.922 1 97.75 97 LEU A C 1
ATOM 786 O O . LEU A 1 97 ? 6.762 -12.82 -10.336 1 97.75 97 LEU A O 1
ATOM 790 N N . SER A 1 98 ? 5.602 -11.891 -8.727 1 98.12 98 SER A N 1
ATOM 791 C CA . SER A 1 98 ? 6.508 -12.328 -7.668 1 98.12 98 SER A CA 1
ATOM 792 C C . SER A 1 98 ? 5.758 -13.047 -6.555 1 98.12 98 SER A C 1
ATOM 794 O O . SER A 1 98 ? 4.832 -12.492 -5.961 1 98.12 98 SER A O 1
ATOM 796 N N . LEU A 1 99 ? 6.047 -14.258 -6.293 1 96.31 99 LEU A N 1
ATOM 797 C CA . LEU A 1 99 ? 5.477 -15.07 -5.223 1 96.31 99 LEU A CA 1
ATOM 798 C C . LEU A 1 99 ? 6.539 -15.438 -4.195 1 96.31 99 LEU A C 1
ATOM 800 O O . LEU A 1 99 ? 7.566 -16.031 -4.539 1 96.31 99 LEU A O 1
ATOM 804 N N . ALA A 1 100 ? 6.328 -15.062 -3.006 1 95.38 100 ALA A N 1
ATOM 805 C CA . ALA A 1 100 ? 7.27 -15.367 -1.93 1 95.38 100 ALA A CA 1
ATOM 806 C C . ALA A 1 100 ? 6.562 -16.062 -0.765 1 95.38 100 ALA A C 1
ATOM 808 O O . ALA A 1 100 ? 5.668 -15.477 -0.143 1 95.38 100 ALA A O 1
ATOM 809 N N . ARG A 1 101 ? 6.953 -17.281 -0.42 1 91.44 101 ARG A N 1
ATOM 810 C CA . ARG A 1 101 ? 6.355 -18.047 0.669 1 91.44 101 ARG A CA 1
ATOM 811 C C . ARG A 1 101 ? 4.859 -18.234 0.451 1 91.44 101 ARG A C 1
ATOM 813 O O . ARG A 1 101 ? 4.059 -17.984 1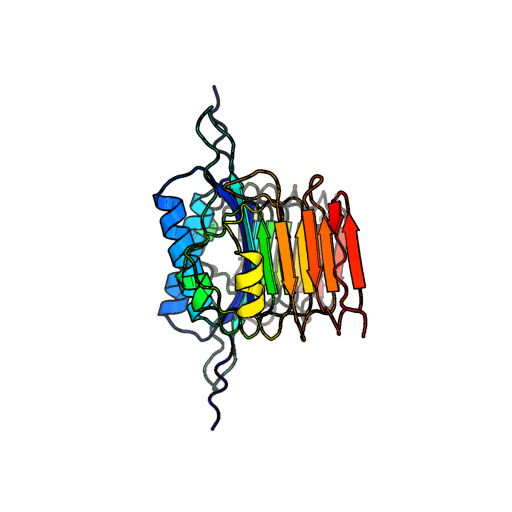.355 1 91.44 101 ARG A O 1
ATOM 820 N N . VAL A 1 102 ? 4.586 -18.562 -0.721 1 92.81 102 VAL A N 1
ATOM 821 C CA . VAL A 1 102 ? 3.195 -18.781 -1.104 1 92.81 102 VAL A CA 1
ATOM 822 C C . VAL A 1 102 ? 2.912 -20.281 -1.151 1 92.81 102 VAL A C 1
ATOM 824 O O . VAL A 1 102 ? 3.756 -21.062 -1.591 1 92.81 102 VAL A O 1
ATOM 827 N N . ARG A 1 103 ? 1.748 -20.641 -0.669 1 90.31 103 ARG A N 1
ATOM 828 C CA . ARG A 1 103 ? 1.276 -22.016 -0.818 1 90.31 103 ARG A CA 1
ATOM 829 C C . ARG A 1 103 ? 0.505 -22.203 -2.121 1 90.31 103 ARG A C 1
ATOM 831 O O . ARG A 1 103 ? -0.537 -21.562 -2.322 1 90.31 103 ARG A O 1
ATOM 838 N N . LEU A 1 104 ? 0.982 -23.047 -2.941 1 91.5 104 LEU A N 1
ATOM 839 C CA . LEU A 1 104 ? 0.418 -23.203 -4.277 1 91.5 104 LEU A CA 1
ATOM 840 C C . LEU A 1 104 ? -0.372 -24.5 -4.387 1 91.5 104 LEU A C 1
ATOM 842 O O . LEU A 1 104 ? 0.084 -25.562 -3.926 1 91.5 104 LEU A O 1
ATOM 846 N N . GLY A 1 105 ? -1.548 -24.328 -4.922 1 89.19 105 GLY A N 1
ATOM 847 C CA . GLY A 1 105 ? -2.26 -25.531 -5.316 1 89.19 105 GLY A CA 1
ATOM 848 C C . GLY A 1 105 ? -1.628 -26.234 -6.5 1 89.19 105 GLY A C 1
ATOM 849 O O . GLY A 1 105 ? -0.672 -25.734 -7.094 1 89.19 105 GLY A O 1
ATOM 850 N N . ASP A 1 106 ? -2.168 -27.375 -6.852 1 85.94 106 ASP A N 1
ATOM 851 C CA . ASP A 1 106 ? -1.644 -28.172 -7.965 1 85.94 106 ASP A CA 1
ATOM 852 C C . ASP A 1 106 ? -1.775 -27.406 -9.281 1 85.94 106 ASP A C 1
ATOM 854 O O . ASP A 1 106 ? -2.834 -26.844 -9.578 1 85.94 106 ASP A O 1
ATOM 858 N N . ASN A 1 107 ? -0.708 -27.266 -10.039 1 86.94 107 ASN A N 1
ATOM 859 C CA . ASN A 1 107 ? -0.63 -26.719 -11.391 1 86.94 107 ASN A CA 1
ATOM 860 C C . ASN A 1 107 ? -0.98 -25.234 -11.414 1 86.94 107 ASN A C 1
ATOM 862 O O . ASN A 1 107 ? -1.369 -24.703 -12.461 1 86.94 107 ASN A O 1
ATOM 866 N N . VAL A 1 108 ? -0.874 -24.578 -10.32 1 90.12 108 VAL A N 1
ATOM 867 C CA . VAL A 1 108 ? -1.261 -23.172 -10.234 1 90.12 108 VAL A CA 1
ATOM 868 C C . VAL A 1 108 ? -0.313 -22.328 -11.07 1 90.12 108 VAL A C 1
ATOM 870 O O . VAL A 1 108 ? -0.75 -21.422 -11.789 1 90.12 108 VAL A O 1
ATOM 873 N N . VAL A 1 109 ? 0.944 -22.609 -11 1 88.75 109 VAL A N 1
ATOM 874 C CA . VAL A 1 109 ? 1.921 -21.828 -11.75 1 88.75 109 VAL A CA 1
ATOM 875 C C . VAL A 1 109 ? 1.647 -21.953 -13.242 1 88.75 109 VAL A C 1
ATOM 877 O O . VAL A 1 109 ? 1.663 -20.969 -13.977 1 88.75 109 VAL A O 1
ATOM 880 N N . GLU A 1 110 ? 1.388 -23.125 -13.688 1 87.19 110 GLU A N 1
ATOM 881 C CA . GLU A 1 110 ? 1.062 -23.375 -15.094 1 87.19 110 GLU A CA 1
ATOM 882 C C . GLU A 1 110 ? -0.189 -22.609 -15.508 1 87.19 110 GLU A C 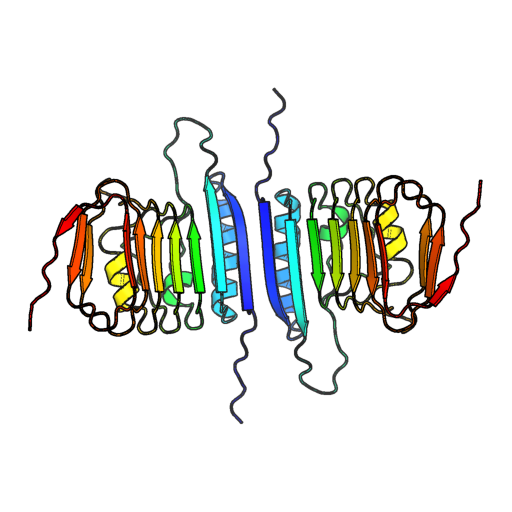1
ATOM 884 O O . GLU A 1 110 ? -0.23 -22.016 -16.594 1 87.19 110 GLU A O 1
ATOM 889 N N . LYS A 1 111 ? -1.162 -22.672 -14.711 1 90.25 111 LYS A N 1
ATOM 890 C CA . LYS A 1 111 ? -2.414 -21.984 -14.992 1 90.25 111 LYS A CA 1
ATOM 891 C C . LYS A 1 111 ? -2.191 -20.469 -15.094 1 90.25 111 LYS A C 1
ATOM 893 O O . LYS A 1 111 ? -2.764 -19.812 -15.969 1 90.25 111 LYS A O 1
ATOM 898 N N . ILE A 1 112 ? -1.388 -19.938 -14.188 1 92.69 112 ILE A N 1
ATOM 899 C CA . ILE A 1 112 ? -1.11 -18.5 -14.219 1 92.69 112 ILE A CA 1
ATOM 900 C C . ILE A 1 112 ? -0.391 -18.141 -15.516 1 92.69 112 ILE A C 1
ATOM 902 O O . ILE A 1 112 ? -0.716 -17.141 -16.156 1 92.69 112 ILE A O 1
ATOM 906 N N . LEU A 1 113 ? 0.517 -18.938 -15.867 1 90.31 113 LEU A N 1
ATOM 907 C CA . LEU A 1 113 ? 1.265 -18.703 -17.094 1 90.31 113 LEU A CA 1
ATOM 908 C C . LEU A 1 113 ? 0.339 -18.703 -18.312 1 90.31 113 LEU A C 1
ATOM 910 O O . LEU A 1 113 ? 0.48 -17.875 -19.203 1 90.31 113 LEU A O 1
ATOM 914 N N . MET A 1 114 ? -0.538 -19.562 -18.328 1 89 114 MET A N 1
ATOM 915 C CA . MET A 1 114 ? -1.484 -19.672 -19.422 1 89 114 MET A CA 1
ATOM 916 C C . MET A 1 114 ? -2.426 -18.484 -19.469 1 89 114 MET A C 1
ATOM 918 O O . MET A 1 114 ? -2.826 -18.031 -20.531 1 89 114 MET A O 1
ATOM 922 N N . GLY A 1 115 ? -2.762 -17.969 -18.297 1 92.5 115 GLY A N 1
ATOM 923 C CA . GLY A 1 115 ? -3.717 -16.875 -18.188 1 92.5 115 GLY A CA 1
ATOM 924 C C . GLY A 1 115 ? -3.064 -15.508 -18.203 1 92.5 115 GLY A C 1
ATOM 925 O O . GLY A 1 115 ? -3.746 -14.484 -18.094 1 92.5 115 GLY A O 1
ATOM 926 N N . SER A 1 116 ? -1.783 -15.453 -18.312 1 94.12 116 SER A N 1
ATOM 927 C CA . SER A 1 116 ? -1.035 -14.195 -18.297 1 94.12 116 SER A CA 1
ATOM 928 C C . SER A 1 116 ? -0.155 -14.055 -19.531 1 94.12 116 SER A C 1
ATOM 930 O O . SER A 1 116 ? 1.073 -14.109 -19.438 1 94.12 116 SER A O 1
ATOM 932 N N . SER A 1 117 ? -0.703 -13.672 -20.625 1 92.19 117 SER A N 1
ATOM 933 C CA . SER A 1 117 ? -0.056 -13.664 -21.938 1 92.19 117 SER A CA 1
ATOM 934 C C . SER A 1 117 ? 1.006 -12.578 -22.016 1 92.19 117 SER A C 1
ATOM 936 O O . SER A 1 117 ? 1.88 -12.617 -22.891 1 92.19 117 SER A O 1
ATOM 938 N N . SER A 1 118 ? 0.948 -11.656 -21.125 1 95.44 118 SER A N 1
ATOM 939 C CA . SER A 1 118 ? 1.902 -10.555 -21.172 1 95.44 118 SER A CA 1
ATOM 940 C C . SER A 1 118 ? 2.996 -10.719 -20.125 1 95.44 118 SER A C 1
ATOM 942 O O . SER A 1 118 ? 3.838 -9.828 -19.953 1 95.44 118 SER A O 1
ATOM 944 N N . LEU A 1 119 ? 3.057 -11.812 -19.422 1 95.38 119 LEU A N 1
ATOM 945 C CA . LEU A 1 119 ? 3.967 -11.992 -18.297 1 95.38 119 LEU A CA 1
ATOM 946 C C . LEU A 1 119 ? 5.414 -12.031 -18.766 1 95.38 119 LEU A C 1
ATOM 948 O O . LEU A 1 119 ? 5.793 -12.898 -19.562 1 95.38 119 LEU A O 1
ATOM 952 N N . GLU A 1 120 ? 6.191 -11.141 -18.297 1 96.06 120 GLU A N 1
ATOM 953 C CA . GLU A 1 120 ? 7.586 -11.031 -18.703 1 96.06 120 GLU A CA 1
ATOM 954 C C . GLU A 1 120 ? 8.523 -11.5 -17.594 1 96.06 120 GLU A C 1
ATOM 956 O O . GLU A 1 120 ? 9.633 -11.977 -17.875 1 96.06 120 GLU A O 1
ATOM 961 N N . SER A 1 121 ? 8.133 -11.328 -16.406 1 96.44 121 SER A N 1
ATOM 962 C CA . SER A 1 121 ? 9 -11.625 -15.266 1 96.44 121 SER A CA 1
ATOM 963 C C . SER A 1 121 ? 8.273 -12.453 -14.219 1 96.44 121 SER A C 1
ATOM 965 O O . SER A 1 121 ? 7.195 -12.07 -13.75 1 96.44 121 SER A O 1
ATOM 967 N N . LEU A 1 122 ? 8.898 -13.641 -13.836 1 94.38 122 LEU A N 1
ATOM 968 C CA . LEU A 1 122 ? 8.344 -14.531 -12.812 1 94.38 122 LEU A CA 1
ATOM 969 C C . LEU A 1 122 ? 9.383 -14.828 -11.734 1 94.38 122 LEU A C 1
ATOM 971 O O . LEU A 1 122 ? 10.484 -15.297 -12.039 1 94.38 122 LEU A O 1
ATOM 975 N N . ASP A 1 123 ? 9.055 -14.445 -10.547 1 95.12 123 ASP A N 1
ATOM 976 C CA . ASP A 1 123 ? 9.898 -14.695 -9.383 1 95.12 123 ASP A CA 1
ATOM 977 C C . ASP A 1 123 ? 9.211 -15.617 -8.383 1 95.12 123 ASP A C 1
ATOM 979 O O . ASP A 1 123 ? 8.156 -15.273 -7.844 1 95.12 123 ASP A O 1
ATOM 983 N N . LEU A 1 124 ? 9.734 -16.781 -8.133 1 92.25 124 LEU A N 1
ATOM 984 C CA . LEU A 1 124 ? 9.258 -17.75 -7.137 1 92.25 124 LEU A CA 1
ATOM 985 C C . LEU A 1 124 ? 10.281 -17.938 -6.023 1 92.25 124 LEU A C 1
ATOM 987 O O . LEU A 1 124 ? 11.375 -18.438 -6.262 1 92.25 124 LEU A O 1
ATOM 991 N N . HIS A 1 125 ? 9.836 -17.484 -4.879 1 92.94 125 HIS A N 1
ATOM 992 C CA . HIS A 1 125 ? 10.758 -17.547 -3.748 1 92.94 125 HIS A CA 1
ATOM 993 C C . HIS A 1 125 ? 10.156 -18.328 -2.582 1 92.94 125 HIS A C 1
ATOM 995 O O . HIS A 1 125 ? 9.156 -17.891 -1.996 1 92.94 125 HIS A O 1
ATOM 1001 N N . LEU A 1 126 ? 10.695 -19.469 -2.191 1 89.75 126 LEU A N 1
ATOM 1002 C CA . LEU A 1 126 ? 10.336 -20.266 -1.029 1 89.75 126 LEU A CA 1
ATOM 1003 C C . LEU A 1 126 ? 8.844 -20.609 -1.045 1 89.75 126 LEU A C 1
ATOM 1005 O O . LEU A 1 126 ? 8.172 -20.516 -0.014 1 89.75 126 LEU A O 1
ATOM 1009 N N . CYS A 1 127 ? 8.328 -20.859 -2.186 1 89.5 127 CYS A N 1
ATOM 1010 C CA . CYS A 1 127 ? 6.953 -21.328 -2.322 1 89.5 127 CYS A CA 1
ATOM 1011 C C . CYS A 1 127 ? 6.863 -22.844 -2.082 1 89.5 127 CYS A C 1
ATOM 1013 O O . CYS A 1 127 ? 7.879 -23.531 -2.115 1 89.5 127 CYS A O 1
ATOM 1015 N N . CYS A 1 128 ? 5.625 -23.312 -1.7 1 83.25 128 CYS A N 1
ATOM 1016 C CA . CYS A 1 128 ? 5.43 -24.734 -1.461 1 83.25 128 CYS A CA 1
ATOM 1017 C C . CYS A 1 128 ? 4.094 -25.203 -2.021 1 83.25 128 CYS A C 1
ATOM 1019 O O . CYS A 1 128 ? 3.195 -24.406 -2.254 1 83.25 128 CYS A O 1
ATOM 1021 N N . LEU A 1 129 ? 4.09 -26.516 -2.307 1 79.25 129 LEU A N 1
ATOM 1022 C CA . LEU A 1 129 ? 2.82 -27.094 -2.736 1 79.25 129 LEU A CA 1
ATOM 1023 C C . LEU A 1 129 ? 1.95 -27.453 -1.537 1 79.25 129 LEU A C 1
ATOM 1025 O O . LEU A 1 129 ? 2.457 -27.906 -0.512 1 79.25 129 LEU A O 1
ATOM 1029 N N . ALA A 1 130 ? 0.712 -27.188 -1.721 1 74 130 ALA A N 1
ATOM 1030 C CA . ALA A 1 130 ? -0.229 -27.531 -0.66 1 74 130 ALA A CA 1
ATOM 1031 C C . ALA A 1 130 ? -0.243 -29.031 -0.411 1 74 130 ALA A C 1
ATOM 1033 O O . ALA A 1 130 ? -0.413 -29.484 0.726 1 74 130 ALA A O 1
ATOM 1034 N N . SER A 1 131 ? -0.21 -29.875 -1.437 1 67.25 131 SER A N 1
ATOM 1035 C CA . SER A 1 131 ? -0.33 -31.328 -1.35 1 67.25 131 SER A CA 1
ATOM 1036 C C . SER A 1 131 ? 1.002 -31.969 -0.98 1 67.25 131 SER A C 1
ATOM 1038 O O . SER A 1 131 ? 1.032 -33.094 -0.433 1 67.25 131 SER A O 1
ATOM 1040 N N . ASP A 1 132 ? 2.066 -31.422 -1.475 1 64.62 132 ASP A N 1
ATOM 1041 C CA . ASP A 1 132 ? 3.4 -32 -1.353 1 64.62 132 ASP A CA 1
ATOM 1042 C C . ASP A 1 132 ? 4.457 -30.906 -1.171 1 64.62 132 ASP A C 1
ATOM 1044 O O . ASP A 1 132 ? 4.434 -29.891 -1.861 1 64.62 132 ASP A O 1
ATOM 1048 N N . PRO A 1 133 ? 5.23 -31.141 -0.201 1 61.28 133 PRO A N 1
ATOM 1049 C CA . PRO A 1 133 ? 6.277 -30.141 0.019 1 61.28 133 PRO A CA 1
ATOM 1050 C C . PRO A 1 133 ? 7.168 -29.938 -1.205 1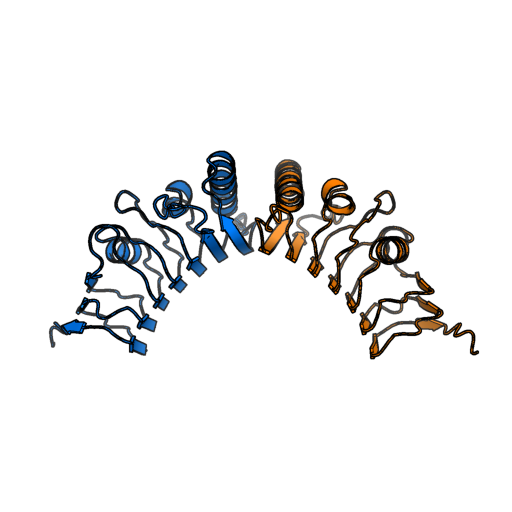 61.28 133 PRO A C 1
ATOM 1052 O O . PRO A 1 133 ? 7.809 -28.891 -1.342 1 61.28 133 PRO A O 1
ATOM 1055 N N . GLN A 1 134 ? 7.16 -30.984 -2.131 1 63.94 134 GLN A N 1
ATOM 1056 C CA . GLN A 1 134 ? 8.031 -30.812 -3.291 1 63.94 134 GLN A CA 1
ATOM 1057 C C . GLN A 1 134 ? 7.289 -30.156 -4.445 1 63.94 134 GLN A C 1
ATOM 1059 O O . GLN A 1 134 ? 6.258 -30.656 -4.898 1 63.94 134 GLN A O 1
ATOM 1064 N N . LEU A 1 135 ? 7.688 -28.953 -4.816 1 67.06 135 LEU A N 1
ATOM 1065 C CA . LEU A 1 135 ? 7.098 -28.188 -5.902 1 67.06 135 LEU A CA 1
ATOM 1066 C C . LEU A 1 135 ? 7.625 -28.656 -7.254 1 67.06 135 LEU A C 1
ATOM 1068 O O . LEU A 1 135 ? 8.828 -28.859 -7.418 1 67.06 135 LEU A O 1
ATOM 1072 N N . ARG A 1 136 ? 6.734 -29.156 -8.109 1 70.75 136 ARG A N 1
ATOM 1073 C CA . ARG A 1 136 ? 7.078 -29.438 -9.5 1 70.75 136 ARG A CA 1
ATOM 1074 C C . ARG A 1 136 ? 6.473 -28.406 -10.438 1 70.75 136 ARG A C 1
ATOM 1076 O O . ARG A 1 136 ? 5.254 -28.219 -10.461 1 70.75 136 ARG A O 1
ATOM 1083 N N . ILE A 1 137 ? 7.285 -27.609 -11.062 1 73.06 137 ILE A N 1
ATOM 1084 C CA . ILE A 1 137 ? 6.816 -26.562 -11.961 1 73.06 137 ILE A CA 1
ATOM 1085 C C . ILE A 1 137 ? 7.184 -26.922 -13.406 1 73.06 137 ILE A C 1
ATOM 1087 O O . ILE A 1 137 ? 8.328 -27.281 -13.688 1 73.06 137 ILE A O 1
ATOM 1091 N N . ASN A 1 138 ? 6.238 -26.984 -14.156 1 74.5 138 ASN A N 1
ATOM 1092 C CA . ASN A 1 138 ? 6.434 -27.172 -15.586 1 74.5 138 ASN A CA 1
ATOM 1093 C C . ASN A 1 138 ? 6.125 -25.891 -16.359 1 74.5 138 ASN A C 1
ATOM 1095 O O . ASN A 1 138 ? 4.973 -25.453 -16.422 1 74.5 138 ASN A O 1
ATOM 1099 N N . ILE A 1 139 ? 7.062 -25.188 -16.828 1 75.56 139 ILE A N 1
ATOM 1100 C CA . ILE A 1 139 ? 6.891 -23.984 -17.641 1 75.56 139 ILE A CA 1
ATOM 1101 C C . ILE A 1 139 ? 7.148 -24.328 -19.109 1 75.56 139 ILE A C 1
ATOM 1103 O O . ILE A 1 139 ? 8.266 -24.688 -19.484 1 75.56 139 ILE A O 1
ATOM 1107 N N . GLN A 1 140 ? 6.012 -24.281 -19.844 1 73.56 140 GLN A N 1
ATOM 1108 C CA . GLN A 1 140 ? 6.152 -24.672 -21.25 1 73.56 140 GLN A CA 1
ATOM 1109 C C . GLN A 1 140 ? 5.637 -23.578 -22.172 1 73.56 140 GLN A C 1
ATOM 1111 O O . GLN A 1 140 ? 4.648 -22.906 -21.859 1 73.56 140 GLN A O 1
ATOM 1116 N N . HIS A 1 141 ? 6.379 -23.375 -23.219 1 67.88 141 HIS A N 1
ATOM 1117 C CA . HIS A 1 141 ? 5.957 -22.625 -24.406 1 67.88 141 HIS A CA 1
ATOM 1118 C C . HIS A 1 141 ? 5.516 -21.219 -24.047 1 67.88 141 HIS A C 1
ATOM 1120 O O . HIS A 1 141 ? 4.508 -20.719 -24.547 1 67.88 141 HIS A O 1
ATOM 1126 N N . SER A 1 142 ? 6.23 -20.641 -23.062 1 74.81 142 SER A N 1
ATOM 1127 C CA . SER A 1 142 ? 5.898 -19.25 -22.766 1 74.81 142 SER A CA 1
ATOM 1128 C C . SER A 1 142 ? 6.602 -18.297 -23.734 1 74.81 142 SER A C 1
ATOM 1130 O O . SER A 1 142 ? 7.828 -18.312 -23.844 1 74.81 142 SER A O 1
ATOM 1132 N N . LEU A 1 143 ? 5.816 -17.422 -24.516 1 77.25 143 LEU A N 1
ATOM 1133 C CA . LEU A 1 143 ? 6.371 -16.5 -25.484 1 77.25 143 LEU A CA 1
ATOM 1134 C C . LEU A 1 143 ? 6.668 -15.148 -24.859 1 77.25 143 LEU A C 1
ATOM 1136 O O . LEU A 1 143 ? 7.434 -14.352 -25.406 1 77.25 143 LEU A O 1
ATOM 1140 N N . SER A 1 144 ? 6.141 -14.992 -23.703 1 88.69 144 SER A N 1
ATOM 1141 C CA . SER A 1 144 ? 6.266 -13.648 -23.156 1 88.69 144 SER A CA 1
ATOM 1142 C C . SER A 1 144 ? 7.312 -13.594 -22.047 1 88.69 144 SER A C 1
ATOM 1144 O O . SER A 1 144 ? 7.879 -12.539 -21.766 1 88.69 144 SER A O 1
ATOM 1146 N N . LEU A 1 145 ? 7.691 -14.672 -21.438 1 90.38 145 LEU A N 1
ATOM 1147 C CA . LEU A 1 145 ? 8.547 -14.711 -20.266 1 90.38 145 LEU A CA 1
ATOM 1148 C C . LEU A 1 145 ? 9.984 -14.344 -20.625 1 90.38 145 LEU A C 1
ATOM 1150 O O . LEU A 1 145 ? 10.578 -14.945 -21.531 1 90.38 145 LEU A O 1
ATOM 1154 N N . LYS A 1 146 ? 10.547 -13.43 -20 1 92 146 LYS A N 1
ATOM 1155 C CA . LYS A 1 146 ? 11.906 -12.961 -20.25 1 92 146 LYS A CA 1
ATOM 1156 C C . LYS A 1 146 ? 12.805 -13.18 -19.031 1 92 146 LYS A C 1
ATOM 1158 O O . LYS A 1 146 ? 13.992 -13.477 -19.172 1 92 146 LYS A O 1
ATOM 1163 N N . PHE A 1 147 ? 12.227 -13.055 -17.891 1 93.69 147 PHE A N 1
ATOM 1164 C CA . PHE A 1 147 ? 13 -13.164 -16.656 1 93.69 147 PHE A CA 1
ATOM 1165 C C . PHE A 1 147 ? 12.383 -14.203 -15.727 1 93.69 147 PHE A C 1
ATOM 1167 O O . PHE A 1 147 ? 11.211 -14.094 -15.359 1 93.69 147 PHE A O 1
ATOM 1174 N N . LEU A 1 148 ? 13.25 -15.18 -15.328 1 90.19 148 LEU A N 1
ATOM 1175 C CA . LEU A 1 148 ? 12.773 -16.234 -14.438 1 90.19 148 LEU A CA 1
ATOM 1176 C C . LEU A 1 148 ? 13.719 -16.422 -13.258 1 90.19 148 LEU A C 1
ATOM 1178 O O . LEU A 1 148 ? 14.914 -16.656 -13.453 1 90.19 148 LEU A O 1
ATOM 1182 N N . TYR A 1 149 ? 13.172 -16.203 -12.141 1 90.81 149 TYR A N 1
ATOM 1183 C CA . TYR A 1 149 ? 13.898 -16.453 -10.898 1 90.81 149 TYR A CA 1
ATOM 1184 C C . TYR A 1 149 ? 13.172 -17.469 -10.031 1 90.81 149 TYR A C 1
ATOM 1186 O O . TYR A 1 149 ? 12 -17.281 -9.688 1 90.81 149 TYR A O 1
ATOM 1194 N N . ILE A 1 150 ? 13.844 -18.562 -9.648 1 88.5 150 ILE A N 1
ATOM 1195 C CA . ILE A 1 150 ? 13.266 -19.594 -8.812 1 88.5 150 ILE A CA 1
ATOM 1196 C C . ILE A 1 150 ? 14.219 -19.938 -7.672 1 88.5 150 ILE A C 1
ATOM 1198 O O . ILE A 1 150 ? 15.375 -20.297 -7.914 1 88.5 150 ILE A O 1
ATOM 1202 N N . ASN A 1 151 ? 13.828 -19.703 -6.59 1 89.12 151 ASN A N 1
ATOM 1203 C CA . ASN A 1 151 ? 14.523 -20.109 -5.367 1 89.12 151 ASN A CA 1
ATOM 1204 C C . ASN A 1 151 ? 13.617 -20.922 -4.445 1 89.12 151 ASN A C 1
ATOM 1206 O O . ASN A 1 151 ? 12.75 -20.359 -3.766 1 89.12 151 ASN A O 1
ATOM 1210 N N . LEU A 1 152 ? 13.742 -22.234 -4.383 1 82 152 LEU A N 1
ATOM 1211 C CA . LEU A 1 152 ? 12.914 -23.156 -3.611 1 82 152 LEU A CA 1
ATOM 1212 C C . LEU A 1 152 ? 13.773 -24.031 -2.697 1 82 152 LEU A C 1
ATOM 1214 O O . LEU A 1 152 ? 14.922 -23.688 -2.412 1 82 152 LEU A O 1
ATOM 1218 N N . THR A 1 153 ? 13.203 -24.875 -1.995 1 74.69 153 THR A N 1
ATOM 1219 C CA . THR A 1 153 ? 13.93 -25.797 -1.123 1 74.69 153 THR A CA 1
ATOM 1220 C C . THR A 1 153 ? 14.023 -27.172 -1.753 1 74.69 153 THR A C 1
ATOM 1222 O O . THR A 1 153 ? 13.25 -28.078 -1.409 1 74.69 153 THR A O 1
ATOM 1225 N N . LYS A 1 154 ? 14.922 -27.438 -2.785 1 66.06 154 LYS A N 1
ATOM 1226 C CA . LYS A 1 154 ? 15.227 -28.703 -3.443 1 66.06 154 LYS A CA 1
ATOM 1227 C C . LYS A 1 154 ? 14.023 -29.203 -4.254 1 66.06 154 LYS A C 1
ATOM 1229 O O . LYS A 1 154 ? 13.867 -30.406 -4.461 1 66.06 154 LYS A O 1
ATOM 1234 N N . ASP A 1 155 ? 13.203 -28.297 -4.672 1 67.38 155 ASP A N 1
ATOM 1235 C CA . ASP A 1 155 ? 12.039 -28.688 -5.453 1 67.38 155 ASP A CA 1
ATOM 1236 C C . ASP A 1 155 ? 12.406 -28.891 -6.922 1 67.38 155 ASP A C 1
ATOM 1238 O O . ASP A 1 155 ? 13.445 -28.406 -7.379 1 67.38 155 ASP A O 1
ATOM 1242 N N . LEU A 1 156 ? 11.672 -29.703 -7.523 1 64.31 156 LEU A N 1
ATOM 1243 C CA . LEU A 1 156 ? 11.93 -30.062 -8.914 1 64.31 156 LEU A CA 1
ATOM 1244 C C . LEU A 1 156 ? 11.328 -29.031 -9.867 1 64.31 156 LEU A C 1
ATOM 1246 O O . LEU A 1 156 ? 10.18 -28.625 -9.695 1 64.31 156 LEU A O 1
ATOM 1250 N N . VAL A 1 157 ? 12.078 -28.469 -10.711 1 69 157 VAL A N 1
ATOM 1251 C CA . VAL A 1 157 ? 11.641 -27.516 -11.734 1 69 157 VAL A CA 1
ATOM 1252 C C . VAL A 1 157 ? 11.906 -28.094 -13.125 1 69 157 VAL A C 1
ATOM 1254 O O . VAL A 1 157 ? 13.008 -28.547 -13.414 1 69 157 VAL A O 1
ATOM 1257 N N . GLU A 1 158 ? 10.891 -28.312 -13.891 1 71.5 158 GLU A N 1
ATOM 1258 C CA . GLU A 1 158 ? 11.023 -28.688 -15.289 1 71.5 158 GLU A CA 1
ATOM 1259 C C . GLU A 1 158 ? 10.734 -27.516 -16.219 1 71.5 158 GLU A C 1
ATOM 1261 O O . GLU A 1 158 ? 9.648 -26.922 -16.156 1 71.5 158 GLU A O 1
ATOM 1266 N N . LEU A 1 159 ? 11.68 -27.016 -16.875 1 68 159 LEU A N 1
ATOM 1267 C CA . LEU A 1 159 ? 11.531 -25.906 -17.797 1 68 159 LEU A CA 1
ATOM 1268 C C . LEU A 1 159 ? 11.562 -26.391 -19.25 1 68 159 LEU A C 1
ATOM 1270 O O . LEU A 1 159 ? 12.484 -27.109 -19.641 1 68 159 LEU A O 1
ATOM 1274 N N . ILE A 1 160 ? 10.43 -26.078 -19.969 1 65.69 160 ILE A N 1
ATOM 1275 C CA . ILE A 1 160 ? 10.383 -26.5 -21.375 1 65.69 160 ILE A CA 1
ATOM 1276 C C . ILE A 1 160 ? 10.125 -25.281 -22.266 1 65.69 160 ILE A C 1
ATOM 1278 O O . ILE A 1 160 ? 9.18 -24.531 -22.031 1 65.69 160 ILE A O 1
ATOM 1282 N N . GLU A 1 161 ? 10.812 -25.141 -23.328 1 66.25 161 GLU A N 1
ATOM 1283 C CA . GLU A 1 161 ? 10.586 -24.25 -24.469 1 66.25 161 GLU A CA 1
ATOM 1284 C C . GLU A 1 161 ? 10.352 -22.812 -24 1 66.25 161 GLU A C 1
ATOM 1286 O O . GLU A 1 161 ? 9.305 -22.234 -24.297 1 66.25 161 GLU A O 1
ATOM 1291 N N . LEU A 1 162 ? 11.234 -22.234 -23.297 1 74.06 162 LEU A N 1
ATOM 1292 C CA . LEU A 1 162 ? 11.219 -20.828 -22.953 1 74.06 162 LEU A CA 1
ATOM 1293 C C . LEU A 1 162 ? 12.07 -20.016 -23.938 1 74.06 162 LEU A C 1
ATOM 1295 O O . LEU A 1 162 ? 13.203 -19.641 -23.609 1 74.06 162 LEU A O 1
ATOM 1299 N N . ILE A 1 163 ? 11.477 -19.719 -25.109 1 75 163 ILE A N 1
ATOM 1300 C CA . ILE A 1 163 ? 12.242 -19.25 -26.25 1 75 163 ILE A CA 1
ATOM 1301 C C . ILE A 1 163 ? 12.672 -17.797 -26.031 1 75 163 ILE A C 1
ATOM 1303 O O . ILE A 1 163 ? 13.688 -17.359 -26.578 1 75 163 ILE A O 1
ATOM 1307 N N . ASN A 1 164 ? 11.969 -17.031 -25.281 1 82.31 164 ASN A N 1
ATOM 1308 C CA . ASN A 1 164 ? 12.297 -15.609 -25.141 1 82.31 164 ASN A CA 1
ATOM 1309 C C . ASN A 1 164 ? 12.992 -15.32 -23.812 1 82.31 164 ASN A C 1
ATOM 1311 O O . ASN A 1 164 ? 13.172 -14.156 -23.453 1 82.31 164 ASN A O 1
ATOM 1315 N N . LEU A 1 165 ? 13.391 -16.219 -23.156 1 84.88 165 LEU A N 1
ATOM 1316 C CA . LEU A 1 165 ? 14.008 -16.047 -21.844 1 84.88 165 LEU A CA 1
ATOM 1317 C C . LEU A 1 165 ? 15.352 -15.336 -21.969 1 84.88 165 LEU A C 1
ATOM 1319 O O . LEU A 1 165 ? 16.203 -15.742 -22.75 1 84.88 165 LEU A O 1
ATOM 1323 N N . GLU A 1 166 ? 15.484 -14.32 -21.219 1 89.88 166 GLU A N 1
ATOM 1324 C CA . GLU A 1 166 ? 16.719 -13.547 -21.219 1 89.88 166 GLU A CA 1
ATOM 1325 C C . GLU A 1 166 ? 17.562 -13.836 -19.984 1 89.88 166 GLU A C 1
ATOM 1327 O O . GLU A 1 166 ? 18.797 -13.742 -20.016 1 89.88 166 GLU A O 1
ATOM 1332 N N . SER A 1 167 ? 16.828 -14.094 -18.969 1 90.25 167 SER A N 1
ATOM 1333 C CA . SER A 1 167 ? 17.531 -14.383 -17.719 1 90.25 167 SER A CA 1
ATOM 1334 C C . SER A 1 167 ? 16.828 -15.484 -16.938 1 90.25 167 SER A C 1
ATOM 1336 O O . SER A 1 167 ? 15.594 -15.477 -16.797 1 90.25 167 SER A O 1
ATOM 1338 N N . LEU A 1 168 ? 17.609 -16.5 -16.531 1 85.75 168 LEU A N 1
ATOM 1339 C CA . LEU A 1 168 ? 17.125 -17.609 -15.719 1 85.75 168 LEU A CA 1
ATOM 1340 C C . LEU A 1 168 ? 18.047 -17.828 -14.516 1 85.75 168 LEU A C 1
ATOM 1342 O O . LEU A 1 168 ? 19.234 -18.094 -14.68 1 85.75 168 LEU A O 1
ATOM 1346 N N . ILE A 1 169 ? 17.484 -17.703 -13.383 1 87.06 169 ILE A N 1
ATOM 1347 C CA . ILE A 1 169 ? 18.234 -17.938 -12.156 1 87.06 169 ILE A CA 1
ATOM 1348 C C . ILE A 1 169 ? 17.531 -19 -11.312 1 87.06 169 ILE A C 1
ATOM 1350 O O . ILE A 1 169 ? 16.359 -18.828 -10.961 1 87.06 169 ILE A O 1
ATOM 1354 N N . LEU A 1 170 ? 18.125 -20.094 -11.031 1 84.81 170 LEU A N 1
ATOM 1355 C CA . LEU A 1 170 ? 17.625 -21.172 -10.18 1 84.81 170 LEU A CA 1
ATOM 1356 C C . LEU A 1 170 ? 18.484 -21.328 -8.938 1 84.81 170 LEU A C 1
ATOM 1358 O O . LEU A 1 170 ? 19.703 -21.484 -9.039 1 84.81 170 LEU A O 1
ATOM 1362 N N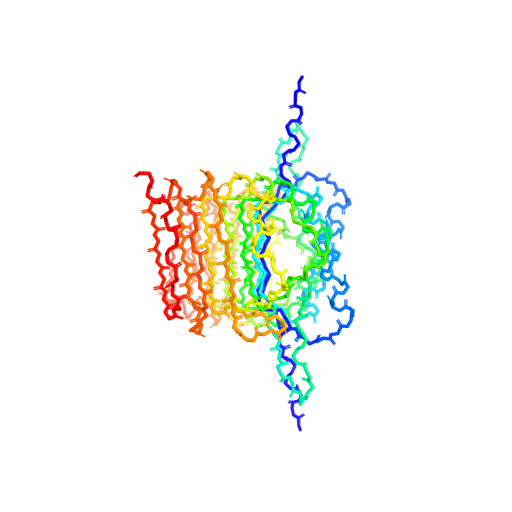 . VAL A 1 171 ? 17.875 -21.219 -7.852 1 83.88 171 VAL A N 1
ATOM 1363 C CA . VAL A 1 171 ? 18.578 -21.375 -6.582 1 83.88 171 VAL A CA 1
ATOM 1364 C C . VAL A 1 171 ? 17.922 -22.484 -5.758 1 83.88 171 VAL A C 1
ATOM 1366 O O . VAL A 1 171 ? 16.703 -22.5 -5.578 1 83.88 171 VAL A O 1
ATOM 1369 N N . ASP A 1 172 ? 18.75 -23.531 -5.258 1 81.62 172 ASP A N 1
ATOM 1370 C CA . ASP A 1 172 ? 18.297 -24.609 -4.375 1 81.62 172 ASP A CA 1
ATOM 1371 C C . ASP A 1 172 ? 17.141 -25.391 -5.004 1 81.62 172 ASP A C 1
ATOM 1373 O O . ASP A 1 172 ? 16.109 -25.562 -4.375 1 81.62 172 ASP A O 1
ATOM 1377 N N . VAL A 1 173 ? 17.281 -25.719 -6.32 1 78.69 173 VAL A N 1
ATOM 1378 C CA . VAL A 1 173 ? 16.266 -26.484 -7.02 1 78.69 173 VAL A CA 1
ATOM 1379 C C . VAL A 1 173 ? 16.891 -27.719 -7.664 1 78.69 173 VAL A C 1
ATOM 1381 O O . VAL A 1 173 ? 18.094 -27.766 -7.902 1 78.69 173 VAL A O 1
ATOM 1384 N N . SER A 1 174 ? 16.094 -28.844 -7.875 1 73.25 174 SER A N 1
ATOM 1385 C CA . SER A 1 174 ? 16.438 -29.953 -8.758 1 73.25 174 SER A CA 1
ATOM 1386 C C . SER A 1 174 ? 15.867 -29.75 -10.156 1 73.25 174 SER A C 1
ATOM 1388 O O . SER A 1 174 ? 14.672 -29.484 -10.305 1 73.25 174 SER A O 1
ATOM 1390 N N . PHE A 1 175 ? 16.719 -29.5 -11.062 1 68.75 175 PHE A N 1
ATOM 1391 C CA . PHE A 1 175 ? 16.297 -29.062 -12.391 1 68.75 175 PHE A CA 1
ATOM 1392 C C . PHE A 1 175 ? 16.469 -30.188 -13.406 1 68.75 175 PHE A C 1
ATOM 1394 O O . PHE A 1 175 ? 17.469 -30.891 -13.406 1 68.75 175 PHE A O 1
ATOM 1401 N N . HIS A 1 176 ? 15.352 -30.703 -14.031 1 61.16 176 HIS A N 1
ATOM 1402 C CA . HIS A 1 176 ? 15.43 -31.562 -15.203 1 61.16 176 HIS A CA 1
ATOM 1403 C C . HIS A 1 176 ? 15.125 -30.797 -16.484 1 61.16 176 HIS A C 1
ATOM 1405 O O . HIS A 1 176 ? 14.164 -30.016 -16.531 1 61.16 176 HIS A O 1
ATOM 1411 N N . LYS A 1 177 ? 16.188 -30.438 -17.266 1 57.12 177 LYS A N 1
ATOM 1412 C CA . LYS A 1 177 ? 16.062 -29.703 -18.531 1 57.12 177 LYS A CA 1
ATOM 1413 C C . LYS A 1 177 ? 15.508 -30.609 -19.625 1 57.12 177 LYS A C 1
ATOM 1415 O O . LYS A 1 177 ? 16.031 -31.703 -19.875 1 57.12 177 LYS A O 1
ATOM 1420 N N . LEU A 1 178 ? 14.195 -30.641 -20.094 1 52.34 178 LEU A N 1
ATOM 1421 C CA . LEU A 1 178 ? 13.844 -31.203 -21.391 1 52.34 178 LEU A CA 1
ATOM 1422 C C . LEU A 1 178 ? 13.953 -30.141 -22.484 1 52.34 178 LEU A C 1
ATOM 1424 O O . LEU A 1 178 ? 13.07 -29.281 -22.625 1 52.34 178 LEU A O 1
ATOM 1428 N N . MET A 1 179 ? 14.906 -29.484 -22.578 1 47.06 179 MET A N 1
ATOM 1429 C CA . MET A 1 179 ? 15.031 -28.516 -23.672 1 47.06 179 MET A CA 1
ATOM 1430 C C . MET A 1 179 ? 14.914 -29.203 -25.031 1 47.06 179 MET A C 1
ATOM 1432 O O . MET A 1 179 ? 15.586 -30.203 -25.281 1 47.06 179 MET A O 1
ATOM 1436 N N . GLN A 1 180 ? 13.75 -29.438 -25.609 1 40.84 180 GLN A N 1
ATOM 1437 C CA . GLN A 1 180 ? 13.781 -29.922 -26.984 1 40.84 180 GLN A CA 1
ATOM 1438 C C . GLN A 1 180 ? 14.617 -29.016 -27.875 1 40.84 180 GLN A C 1
ATOM 1440 O O . GLN A 1 180 ? 14.422 -27.797 -27.891 1 40.84 180 GLN A O 1
ATOM 1445 N N . GLY A 1 181 ? 15.93 -29.328 -27.859 1 36.62 181 GLY A N 1
ATOM 1446 C CA . GLY A 1 181 ? 16.875 -28.938 -28.906 1 36.62 181 GLY A CA 1
ATOM 1447 C C . GLY A 1 181 ? 16.234 -28.859 -30.281 1 36.62 181 GLY A C 1
ATOM 1448 O O . GLY A 1 181 ? 15.586 -29.812 -30.719 1 36.62 181 GLY A O 1
ATOM 1449 N N . ASN A 1 182 ? 15.609 -27.703 -30.703 1 31.42 182 ASN A N 1
ATOM 1450 C CA . ASN A 1 182 ? 15.805 -27.781 -32.156 1 31.42 182 ASN A CA 1
ATOM 1451 C C . ASN A 1 182 ? 17.281 -27.844 -32.5 1 31.42 182 ASN A C 1
ATOM 1453 O O . ASN A 1 182 ? 18.109 -27.203 -31.859 1 31.42 182 ASN A O 1
ATOM 1457 N N . MET B 1 1 ? -0.278 -10.852 32.125 1 19.84 1 MET B N 1
ATOM 1458 C CA . MET B 1 1 ? 0.094 -11.438 30.828 1 19.84 1 MET B CA 1
ATOM 1459 C C . MET B 1 1 ? -0.307 -10.523 29.688 1 19.84 1 MET B C 1
ATOM 1461 O O . MET B 1 1 ? -1.489 -10.227 29.5 1 19.84 1 MET B O 1
ATOM 1465 N N . ASN B 1 2 ? 0.225 -9.312 29.531 1 24.31 2 ASN B N 1
ATOM 1466 C CA . ASN B 1 2 ? -0.024 -8.156 28.688 1 24.31 2 ASN B CA 1
ATOM 1467 C C . ASN B 1 2 ? -0.244 -8.562 27.234 1 24.31 2 ASN B C 1
ATOM 1469 O O . ASN B 1 2 ? 0.686 -9.023 26.562 1 24.31 2 ASN B O 1
ATOM 1473 N N . PHE B 1 3 ? -1.311 -9.289 26.875 1 30.31 3 PHE B N 1
ATOM 1474 C CA . PHE B 1 3 ? -1.678 -9.773 25.547 1 30.31 3 PHE B CA 1
ATOM 1475 C C . PHE B 1 3 ? -1.377 -8.719 24.484 1 30.31 3 PHE B C 1
ATOM 1477 O O . PHE B 1 3 ? -2.062 -7.695 24.406 1 30.31 3 PHE B O 1
ATOM 1484 N N . ILE B 1 4 ? -0.201 -8.258 24.312 1 39.78 4 ILE B N 1
ATOM 1485 C CA . ILE B 1 4 ? 0.401 -7.312 23.375 1 39.78 4 ILE B CA 1
ATOM 1486 C C . ILE B 1 4 ? -0.378 -7.312 22.062 1 39.78 4 ILE B C 1
ATOM 1488 O O . ILE B 1 4 ? -0.429 -8.328 21.375 1 39.78 4 ILE B O 1
ATOM 1492 N N . ARG B 1 5 ? -1.479 -6.688 22.016 1 45 5 ARG B N 1
ATOM 1493 C CA . ARG B 1 5 ? -2.486 -6.406 21 1 45 5 ARG B CA 1
ATOM 1494 C C . ARG B 1 5 ? -1.836 -6.074 19.656 1 45 5 ARG B C 1
ATOM 1496 O O . ARG B 1 5 ? -1.306 -4.977 19.484 1 45 5 ARG B O 1
ATOM 1503 N N . ASP B 1 6 ? -1.03 -6.895 19.094 1 56.59 6 ASP B N 1
ATOM 1504 C CA . ASP B 1 6 ? -0.12 -6.953 17.953 1 56.59 6 ASP B CA 1
ATOM 1505 C C . ASP B 1 6 ? -0.741 -6.297 16.719 1 56.59 6 ASP B C 1
ATOM 1507 O O . ASP B 1 6 ? -1.961 -6.328 16.547 1 56.59 6 ASP B O 1
ATOM 1511 N N . SER B 1 7 ? -0.164 -5.32 16.359 1 61.25 7 SER B N 1
ATOM 1512 C CA . SER B 1 7 ? -0.538 -4.656 15.125 1 61.25 7 SER B CA 1
ATOM 1513 C C . SER B 1 7 ? -0.941 -5.668 14.055 1 61.25 7 SER B C 1
ATOM 1515 O O . SER B 1 7 ? -0.245 -6.664 13.844 1 61.25 7 SER B O 1
ATOM 1517 N N . ALA B 1 8 ? -2.221 -5.465 13.648 1 80.69 8 ALA B N 1
ATOM 1518 C CA . ALA B 1 8 ? -2.717 -6.406 12.648 1 80.69 8 ALA B CA 1
ATOM 1519 C C . ALA B 1 8 ? -2.332 -5.965 11.242 1 80.69 8 ALA B C 1
ATOM 1521 O O . ALA B 1 8 ? -2.131 -6.797 10.359 1 80.69 8 ALA B O 1
ATOM 1522 N N . ILE B 1 9 ? -2.049 -4.586 11.109 1 89.94 9 ILE B N 1
ATOM 1523 C CA . ILE B 1 9 ? -1.621 -4.094 9.805 1 89.94 9 ILE B CA 1
ATOM 1524 C C . ILE B 1 9 ? -0.327 -3.299 9.953 1 89.94 9 ILE B C 1
ATOM 1526 O O . ILE B 1 9 ? -0.283 -2.301 10.672 1 89.94 9 ILE B O 1
ATOM 1530 N N . THR B 1 10 ? 0.698 -3.73 9.328 1 93.69 10 THR B N 1
ATOM 1531 C CA . THR B 1 10 ? 1.985 -3.049 9.406 1 93.69 10 THR B CA 1
ATOM 1532 C C . THR B 1 10 ? 2.039 -1.888 8.414 1 93.69 10 THR B C 1
ATOM 1534 O O . THR B 1 10 ? 2.543 -0.811 8.742 1 93.69 10 THR B O 1
ATOM 1537 N N . SER B 1 11 ? 1.581 -2.105 7.262 1 96.94 11 SER B N 1
ATOM 1538 C CA . SER B 1 11 ? 1.663 -1.042 6.266 1 96.94 11 SER B CA 1
ATOM 1539 C C . SER B 1 11 ? 0.478 -1.091 5.309 1 96.94 11 SER B C 1
ATOM 1541 O O . SER B 1 11 ? 0.045 -2.17 4.902 1 96.94 11 SER B O 1
ATOM 1543 N N . PHE B 1 12 ? -0.063 0.048 4.977 1 96.94 12 PHE B N 1
ATOM 1544 C CA . PHE B 1 12 ? -1.096 0.255 3.969 1 96.9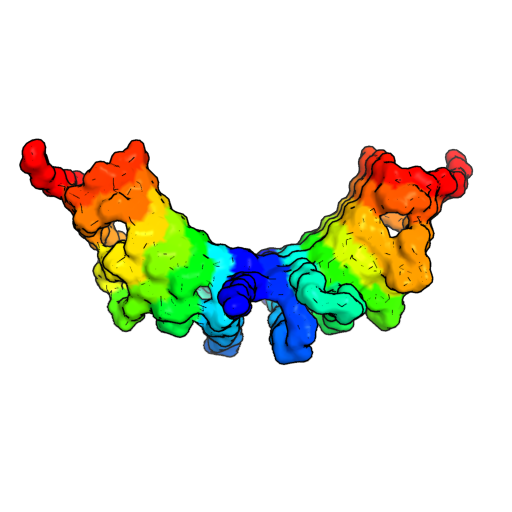4 12 PHE B CA 1
ATOM 1545 C C . PHE B 1 12 ? -0.714 1.394 3.029 1 96.94 12 PHE B C 1
ATOM 1547 O O . PHE B 1 12 ? -0.493 2.523 3.473 1 96.94 12 PHE B O 1
ATOM 1554 N N . LYS B 1 13 ? -0.619 1.136 1.802 1 98.12 13 LYS B N 1
ATOM 1555 C CA . LYS B 1 13 ? -0.29 2.143 0.797 1 98.12 13 LYS B CA 1
ATOM 1556 C C . LYS B 1 13 ? -1.252 2.076 -0.385 1 98.12 13 LYS B C 1
ATOM 1558 O O . LYS B 1 13 ? -1.497 1 -0.933 1 98.12 13 LYS B O 1
ATOM 1563 N N . LEU B 1 14 ? -1.745 3.23 -0.728 1 96.81 14 LEU B N 1
ATOM 1564 C CA . LEU B 1 14 ? -2.721 3.322 -1.81 1 96.81 14 LEU B CA 1
ATOM 1565 C C . LEU B 1 14 ? -2.438 4.531 -2.695 1 96.81 14 LEU B C 1
ATOM 1567 O O . LEU B 1 14 ? -2.225 5.637 -2.193 1 96.81 14 LEU B O 1
ATOM 1571 N N . HIS B 1 15 ? -2.293 4.32 -3.893 1 95.5 15 HIS B N 1
ATOM 1572 C CA . HIS B 1 15 ? -2.219 5.363 -4.91 1 95.5 15 HIS B CA 1
ATOM 1573 C C . HIS B 1 15 ? -3.404 5.289 -5.867 1 95.5 15 HIS B C 1
ATOM 1575 O O . HIS B 1 15 ? -3.549 4.312 -6.605 1 95.5 15 HIS B O 1
ATOM 1581 N N . MET B 1 16 ? -4.18 6.273 -5.883 1 91 16 MET B N 1
ATOM 1582 C CA . MET B 1 16 ? -5.375 6.23 -6.719 1 91 16 MET B CA 1
ATOM 1583 C C . MET B 1 16 ? -5.629 7.582 -7.379 1 91 16 MET B C 1
ATOM 1585 O O . MET B 1 16 ? -5.191 8.617 -6.867 1 91 16 MET B O 1
ATOM 1589 N N . ARG B 1 17 ? -6.262 7.516 -8.539 1 84.06 17 ARG B N 1
ATOM 1590 C CA . ARG B 1 17 ? -6.785 8.695 -9.219 1 84.06 17 ARG B CA 1
ATOM 1591 C C . ARG B 1 17 ? -8.266 8.898 -8.898 1 84.06 17 ARG B C 1
ATOM 1593 O O . ARG B 1 17 ? -9.047 7.953 -8.938 1 84.06 17 ARG B O 1
ATOM 1600 N N . TYR B 1 18 ? -8.445 9.898 -8.344 1 71.31 18 TYR B N 1
ATOM 1601 C CA . TYR B 1 18 ? -9.734 10.188 -7.734 1 71.31 18 TYR B CA 1
ATOM 1602 C C . TYR B 1 18 ? -10.617 10.992 -8.68 1 71.31 18 TYR B C 1
ATOM 1604 O O . TYR B 1 18 ? -10.211 12.031 -9.195 1 71.31 18 TYR B O 1
ATOM 1612 N N . THR B 1 19 ? -11.648 10.305 -9.117 1 69.88 19 THR B N 1
ATOM 1613 C CA . THR B 1 19 ? -12.742 11.094 -9.672 1 69.88 19 THR B CA 1
ATOM 1614 C C . THR B 1 19 ? -13.836 11.32 -8.633 1 69.88 19 THR B C 1
ATOM 1616 O O . THR B 1 19 ? -14.148 10.414 -7.852 1 69.88 19 THR B O 1
ATOM 1619 N N . TYR B 1 20 ? -13.984 12.445 -8.094 1 63.72 20 TYR B N 1
ATOM 1620 C CA . TYR B 1 20 ? -14.844 12.789 -6.969 1 63.72 20 TYR B CA 1
ATOM 1621 C C . TYR B 1 20 ? -16.203 12.125 -7.098 1 63.72 20 TYR B C 1
ATOM 1623 O O . TYR B 1 20 ? -17.141 12.719 -7.637 1 63.72 20 TYR B O 1
ATOM 1631 N N . GLU B 1 21 ? -16.109 10.859 -6.93 1 75.19 21 GLU B N 1
ATOM 1632 C CA . GLU B 1 21 ? -17.344 10.094 -6.77 1 75.19 21 GLU B CA 1
ATOM 1633 C C . GLU B 1 21 ? -17.609 9.758 -5.305 1 75.19 21 GLU B C 1
ATOM 1635 O O . GLU B 1 21 ? -16.75 9.188 -4.633 1 75.19 21 GLU B O 1
ATOM 1640 N N . ILE B 1 22 ? -18.719 10.125 -4.871 1 75.06 22 ILE B N 1
ATOM 1641 C CA . ILE B 1 22 ? -19.094 9.984 -3.469 1 75.06 22 ILE B CA 1
ATOM 1642 C C . ILE B 1 22 ? -18.906 8.539 -3.023 1 75.06 22 ILE B C 1
ATOM 1644 O O . ILE B 1 22 ? -18.453 8.281 -1.904 1 75.06 22 ILE B O 1
ATOM 1648 N N . SER B 1 23 ? -19.234 7.633 -3.875 1 77.62 23 SER B N 1
ATOM 1649 C CA . SER B 1 23 ? -19.141 6.219 -3.521 1 77.62 23 SER B CA 1
ATOM 1650 C C . SER B 1 23 ? -17.703 5.805 -3.256 1 77.62 23 SER B C 1
ATOM 1652 O O . SER B 1 23 ? -17.438 5.039 -2.328 1 77.62 23 SER B O 1
ATOM 1654 N N . LYS B 1 24 ? -16.812 6.348 -4.062 1 77.94 24 LYS B N 1
ATOM 1655 C CA . LYS B 1 24 ? -15.406 6.004 -3.893 1 77.94 24 LYS B CA 1
ATOM 1656 C C . LYS B 1 24 ? -14.844 6.625 -2.621 1 77.94 24 LYS B C 1
ATOM 1658 O O . LYS B 1 24 ? -14.039 6 -1.923 1 77.94 24 LYS B O 1
ATOM 1663 N N . VAL B 1 25 ? -15.352 7.832 -2.334 1 83.06 25 VAL B N 1
ATOM 1664 C CA . VAL B 1 25 ? -14.922 8.531 -1.128 1 83.06 25 VAL B CA 1
ATOM 1665 C C . VAL B 1 25 ? -15.375 7.762 0.109 1 83.06 25 VAL B C 1
ATOM 1667 O O . VAL B 1 25 ? -14.594 7.539 1.034 1 83.06 25 VAL B O 1
ATOM 1670 N N . SER B 1 26 ? -16.609 7.375 0.053 1 87.56 26 SER B N 1
ATOM 1671 C CA . SER B 1 26 ? -17.172 6.641 1.182 1 87.56 26 SER B CA 1
ATOM 1672 C C . SER B 1 26 ? -16.422 5.328 1.414 1 87.56 26 SER B C 1
ATOM 1674 O O . SER B 1 26 ? -16.172 4.949 2.559 1 87.56 26 SER B O 1
ATOM 1676 N N . ARG B 1 27 ? -16.078 4.684 0.398 1 87.94 27 ARG B N 1
ATOM 1677 C CA . ARG B 1 27 ? -15.367 3.418 0.502 1 87.94 27 ARG B CA 1
ATOM 1678 C C . ARG B 1 27 ? -13.977 3.623 1.1 1 87.94 27 ARG B C 1
ATOM 1680 O O . ARG B 1 27 ? -13.57 2.885 1.999 1 87.94 27 ARG B O 1
ATOM 1687 N N . LEU B 1 28 ? -13.352 4.621 0.629 1 89.94 28 LEU B N 1
ATOM 1688 C CA . LEU B 1 28 ? -12.016 4.906 1.148 1 89.94 28 LEU B CA 1
ATOM 1689 C C . LEU B 1 28 ? -12.078 5.254 2.633 1 89.94 28 LEU B C 1
ATOM 1691 O O . LEU B 1 28 ? -11.219 4.836 3.408 1 89.94 28 LEU B O 1
ATOM 1695 N N . ASP B 1 29 ? -13.109 6.012 2.992 1 92.81 29 ASP B N 1
ATOM 1696 C CA . ASP B 1 29 ? -13.281 6.332 4.406 1 92.81 29 ASP B CA 1
ATOM 1697 C C . ASP B 1 29 ? -13.398 5.062 5.246 1 92.81 29 ASP B C 1
ATOM 1699 O O . ASP B 1 29 ? -12.812 4.973 6.328 1 92.81 29 ASP B O 1
ATOM 1703 N N . LYS B 1 30 ? -14.109 4.141 4.762 1 92.06 30 LYS B N 1
ATOM 1704 C CA . LYS B 1 30 ? -14.312 2.885 5.48 1 92.06 30 LYS B CA 1
ATOM 1705 C C . LYS B 1 30 ? -13.008 2.094 5.582 1 92.06 30 LYS B C 1
ATOM 1707 O O . LYS B 1 30 ? -12.727 1.482 6.617 1 92.06 30 LYS B O 1
ATOM 1712 N N . TRP B 1 31 ? -12.258 2.055 4.52 1 93.19 31 TRP B N 1
ATOM 1713 C CA . TRP B 1 31 ? -10.961 1.396 4.559 1 93.19 31 TRP B CA 1
ATOM 1714 C C . TRP B 1 31 ? -10.07 1.999 5.641 1 93.19 31 TRP B C 1
ATOM 1716 O O . TRP B 1 31 ? -9.5 1.274 6.457 1 93.19 31 TRP B O 1
ATOM 1726 N N . LEU B 1 32 ? -10.047 3.289 5.629 1 94.94 32 LEU B N 1
ATOM 1727 C CA . LEU B 1 32 ? -9.156 3.984 6.555 1 94.94 32 LEU B CA 1
ATOM 1728 C C . LEU B 1 32 ? -9.625 3.807 7.996 1 94.94 32 LEU B C 1
ATOM 1730 O O . LEU B 1 32 ? -8.805 3.689 8.906 1 94.94 32 LEU B O 1
ATOM 1734 N N . ALA B 1 33 ? -10.938 3.787 8.203 1 92.81 33 ALA B N 1
ATOM 1735 C CA . ALA B 1 33 ? -11.469 3.52 9.531 1 92.81 33 ALA B CA 1
ATOM 1736 C C . ALA B 1 33 ? -11.062 2.133 10.016 1 92.81 33 ALA B C 1
ATOM 1738 O O . ALA B 1 33 ? -10.633 1.969 11.164 1 92.81 33 ALA B O 1
ATOM 1739 N N . PHE B 1 34 ? -11.156 1.221 9.188 1 90.56 34 PHE B N 1
ATOM 1740 C CA . PHE B 1 34 ? -10.812 -0.155 9.531 1 90.56 34 PHE B CA 1
ATOM 1741 C C . PHE B 1 34 ? -9.328 -0.276 9.859 1 90.56 34 PHE B C 1
ATOM 1743 O O . PHE B 1 34 ? -8.961 -0.916 10.844 1 90.56 34 PHE B O 1
ATOM 1750 N N . ILE B 1 35 ? -8.453 0.298 9.031 1 92.56 35 ILE B N 1
ATOM 1751 C CA . ILE B 1 35 ? -7.012 0.16 9.219 1 92.56 35 ILE B CA 1
ATOM 1752 C C . ILE B 1 35 ? -6.598 0.818 10.539 1 92.56 35 ILE B C 1
ATOM 1754 O O . ILE B 1 35 ? -5.703 0.33 11.227 1 92.56 35 ILE B O 1
ATOM 1758 N N . ALA B 1 36 ? -7.281 1.948 10.828 1 91.5 36 ALA B N 1
ATOM 1759 C CA . ALA B 1 36 ? -7.02 2.582 12.117 1 91.5 36 ALA B CA 1
ATOM 1760 C C . ALA B 1 36 ? -7.363 1.645 13.273 1 91.5 36 ALA B C 1
ATOM 1762 O O . ALA B 1 36 ? -6.625 1.565 14.258 1 91.5 36 ALA B O 1
ATOM 1763 N N . GLU B 1 37 ? -8.383 0.902 13.117 1 89.19 37 GLU B N 1
ATOM 1764 C CA . GLU B 1 37 ? -8.828 -0.044 14.141 1 89.19 37 GLU B CA 1
ATOM 1765 C C . GLU B 1 37 ? -7.844 -1.197 14.289 1 89.19 37 GLU B C 1
ATOM 1767 O O . GLU B 1 37 ? -7.699 -1.764 15.375 1 89.19 37 GLU B O 1
ATOM 1772 N N . MET B 1 38 ? -7.152 -1.516 13.219 1 88.75 38 MET B N 1
ATOM 1773 C CA . MET B 1 38 ? -6.234 -2.652 13.211 1 88.75 38 MET B CA 1
ATOM 1774 C C . MET B 1 38 ? -4.832 -2.223 13.633 1 88.75 38 MET B C 1
ATOM 1776 O O . MET B 1 38 ? -3.857 -2.93 13.375 1 88.75 38 MET B O 1
ATOM 1780 N N . LYS B 1 39 ? -4.781 -1.083 14.148 1 91.5 39 LYS B N 1
ATOM 1781 C CA . LYS B 1 39 ? -3.553 -0.59 14.766 1 91.5 39 LYS B CA 1
ATOM 1782 C C . LYS B 1 39 ? -2.426 -0.491 13.742 1 91.5 39 LYS B C 1
ATOM 1784 O O . LYS B 1 39 ? -1.317 -0.974 13.984 1 91.5 39 LYS B O 1
ATOM 1789 N N . VAL B 1 40 ? -2.725 0.127 12.609 1 94.25 40 VAL B N 1
ATOM 1790 C CA . VAL B 1 40 ? -1.785 0.259 11.5 1 94.25 40 VAL B CA 1
ATOM 1791 C C . VAL B 1 40 ? -0.564 1.06 11.945 1 94.25 40 VAL B C 1
ATOM 1793 O O . VAL B 1 40 ? -0.69 2.023 12.711 1 94.25 40 VAL B O 1
ATOM 1796 N N . LYS B 1 41 ? 0.58 0.7 11.398 1 96.19 41 LYS B N 1
ATOM 1797 C CA . LYS B 1 41 ? 1.82 1.377 11.766 1 96.19 41 LYS B CA 1
ATOM 1798 C C . LYS B 1 41 ? 2.254 2.359 10.68 1 96.19 41 LYS B C 1
ATOM 1800 O O . LYS B 1 41 ? 2.908 3.363 10.969 1 96.19 41 LYS B O 1
ATOM 1805 N N . GLU B 1 42 ? 1.964 2.068 9.445 1 98.12 42 GLU B N 1
ATOM 1806 C CA . GLU B 1 42 ? 2.355 2.924 8.328 1 98.12 42 GLU B CA 1
ATOM 1807 C C . GLU B 1 42 ? 1.205 3.109 7.344 1 98.12 42 GLU B C 1
ATOM 1809 O O . GLU B 1 42 ? 0.585 2.135 6.918 1 98.12 42 GLU B O 1
ATOM 1814 N N . ILE B 1 43 ? 0.965 4.355 6.93 1 97.94 43 ILE B N 1
ATOM 1815 C CA . ILE B 1 43 ? -0.012 4.664 5.895 1 97.94 43 ILE B CA 1
ATOM 1816 C C . ILE B 1 43 ? 0.627 5.559 4.832 1 97.94 43 ILE B C 1
ATOM 1818 O O . ILE B 1 43 ? 1.3 6.535 5.164 1 97.94 43 ILE B O 1
ATOM 1822 N N . GLY B 1 44 ? 0.549 5.219 3.631 1 98.19 44 GLY B N 1
ATOM 1823 C CA . GLY B 1 44 ? 0.825 6.066 2.48 1 98.19 44 GLY B CA 1
ATOM 1824 C C . GLY B 1 44 ? -0.371 6.23 1.562 1 98.19 44 GLY B C 1
ATOM 1825 O O . GLY B 1 44 ? -0.881 5.25 1.015 1 98.19 44 GLY B O 1
ATOM 1826 N N . LEU B 1 45 ? -0.842 7.43 1.426 1 96.81 45 LEU B N 1
ATOM 1827 C CA . LEU B 1 45 ? -2.043 7.688 0.638 1 96.81 45 LEU B CA 1
ATOM 1828 C C . LEU B 1 45 ? -1.781 8.758 -0.415 1 96.81 45 LEU B C 1
ATOM 1830 O O . LEU B 1 45 ? -1.327 9.859 -0.088 1 96.81 45 LEU B O 1
ATOM 1834 N N . CYS B 1 46 ? -1.935 8.43 -1.595 1 95.75 46 CYS B N 1
ATOM 1835 C CA . CYS B 1 46 ? -1.898 9.359 -2.717 1 95.75 46 CYS B CA 1
ATOM 1836 C C . CYS B 1 46 ? -3.205 9.32 -3.5 1 95.75 46 CYS B C 1
ATOM 1838 O O . CYS B 1 46 ? -3.523 8.312 -4.137 1 95.75 46 CYS B O 1
ATOM 1840 N N . VAL B 1 47 ? -3.955 10.312 -3.402 1 92.25 47 VAL B N 1
ATOM 1841 C CA . VAL B 1 47 ? -5.25 10.383 -4.07 1 92.25 47 VAL B CA 1
ATOM 1842 C C . VAL B 1 47 ? -5.242 11.531 -5.082 1 92.25 47 VAL B C 1
ATOM 1844 O O . VAL B 1 47 ? -5.793 12.602 -4.816 1 92.25 47 VAL B O 1
ATOM 1847 N N . ASN B 1 48 ? -4.699 11.234 -6.23 1 84.44 48 ASN B N 1
ATOM 1848 C CA . ASN B 1 48 ? -4.516 12.258 -7.25 1 84.44 48 ASN B CA 1
ATOM 1849 C C . ASN B 1 48 ? -5.801 12.508 -8.031 1 84.44 48 ASN B C 1
ATOM 1851 O O . ASN B 1 48 ? -6.418 11.57 -8.539 1 84.44 48 ASN B O 1
ATOM 1855 N N . ARG B 1 49 ? -6.207 13.688 -8.039 1 71.25 49 ARG B N 1
ATOM 1856 C CA . ARG B 1 49 ? -7.441 14.047 -8.734 1 71.25 49 ARG B CA 1
ATOM 1857 C C . ARG B 1 49 ? -7.191 14.258 -10.219 1 71.25 49 ARG B C 1
ATOM 1859 O O . ARG B 1 49 ? -6.16 14.812 -10.609 1 71.25 49 ARG B O 1
ATOM 1866 N N . THR B 1 50 ? -7.965 13.523 -11.016 1 61.28 50 THR B N 1
ATOM 1867 C CA . THR B 1 50 ? -7.93 13.828 -12.445 1 61.28 50 THR B CA 1
ATOM 1868 C C . THR B 1 50 ? -8.789 15.047 -12.758 1 61.28 50 THR B C 1
ATOM 1870 O O . THR B 1 50 ? -9.875 15.211 -12.195 1 61.28 50 THR B O 1
ATOM 1873 N N . VAL B 1 51 ? -8.102 16.172 -12.891 1 53.72 51 VAL B N 1
ATOM 1874 C CA . VAL B 1 51 ? -8.789 17.391 -13.281 1 53.72 51 VAL B CA 1
ATOM 1875 C C . VAL B 1 51 ? -9.703 17.125 -14.477 1 53.72 51 VAL B C 1
ATOM 1877 O O . VAL B 1 51 ? -9.242 16.672 -15.523 1 53.72 51 VAL B O 1
ATOM 1880 N N . ILE B 1 52 ? -10.711 16.375 -14.359 1 52.47 52 ILE B N 1
ATOM 1881 C CA . ILE B 1 52 ? -11.414 16.297 -15.633 1 52.47 52 ILE B CA 1
ATOM 1882 C C . ILE B 1 52 ? -11.789 17.703 -16.109 1 52.47 52 ILE B C 1
ATOM 1884 O O . ILE B 1 52 ? -11.555 18.047 -17.266 1 52.47 52 ILE B O 1
ATOM 1888 N N . ASN B 1 53 ? -13.07 18.156 -15.922 1 48.88 53 ASN B N 1
ATOM 1889 C CA . ASN B 1 53 ? -13.633 19.422 -16.406 1 48.88 53 ASN B CA 1
ATOM 1890 C C . ASN B 1 53 ? -13.43 20.547 -15.391 1 48.88 53 ASN B C 1
ATOM 1892 O O . ASN B 1 53 ? -13.07 20.281 -14.234 1 48.88 53 ASN B O 1
ATOM 1896 N N . ASN B 1 54 ? -13.547 21.906 -15.844 1 48.41 54 ASN B N 1
ATOM 1897 C CA . ASN B 1 54 ? -13.57 23.203 -15.18 1 48.41 54 ASN B CA 1
ATOM 1898 C C . ASN B 1 54 ? -14.086 23.094 -13.75 1 48.41 54 ASN B C 1
ATOM 1900 O O . ASN B 1 54 ? -14.547 24.078 -13.172 1 48.41 54 ASN B O 1
ATOM 1904 N N . ILE B 1 55 ? -14.375 21.875 -13.352 1 51.41 55 ILE B N 1
ATOM 1905 C CA . ILE B 1 55 ? -15.039 21.844 -12.055 1 51.41 55 ILE B CA 1
ATOM 1906 C C . ILE B 1 55 ? -13.992 21.797 -10.945 1 51.41 55 ILE B C 1
ATOM 1908 O O . ILE B 1 55 ? -12.883 21.312 -11.148 1 51.41 55 ILE B O 1
ATOM 1912 N N . GLY B 1 56 ? -14.055 22.547 -9.922 1 54.34 56 GLY B N 1
ATOM 1913 C CA . GLY B 1 56 ? -13.305 22.844 -8.711 1 54.34 56 GLY B CA 1
ATOM 1914 C C . GLY B 1 56 ? -12.555 21.641 -8.164 1 54.34 56 GLY B C 1
ATOM 1915 O O . GLY B 1 56 ? -12.922 20.484 -8.445 1 54.34 56 GLY B O 1
ATOM 1916 N N . PHE B 1 57 ? -11.234 21.625 -8.141 1 59.41 57 PHE B N 1
ATOM 1917 C CA . PHE B 1 57 ? -10.344 20.641 -7.523 1 59.41 57 PHE B CA 1
ATOM 1918 C C . PHE B 1 57 ? -10.867 20.219 -6.16 1 59.41 57 PHE B C 1
ATOM 1920 O O . PHE B 1 57 ? -11.117 21.062 -5.293 1 59.41 57 PHE B O 1
ATOM 1927 N N . HIS B 1 58 ? -11.602 19.062 -6.176 1 73.88 58 HIS B N 1
ATOM 1928 C CA . HIS B 1 58 ? -11.992 18.578 -4.855 1 73.88 58 HIS B CA 1
ATOM 1929 C C . HIS B 1 58 ? -10.992 17.562 -4.324 1 73.88 58 HIS B C 1
ATOM 1931 O O . HIS B 1 58 ? -10.641 16.609 -5.023 1 73.88 58 HIS B O 1
ATOM 1937 N N . TYR B 1 59 ? -10.266 17.953 -3.344 1 85 59 TYR B N 1
ATOM 1938 C CA . TYR B 1 59 ? -9.359 17.047 -2.643 1 85 59 TYR B CA 1
ATOM 1939 C C . TYR B 1 59 ? -10.133 16.062 -1.778 1 85 59 TYR B C 1
ATOM 1941 O O . TYR B 1 59 ? -11.227 16.375 -1.294 1 85 59 TYR B O 1
ATOM 1949 N N . TYR B 1 60 ? -9.641 14.883 -1.821 1 90.19 60 TYR B N 1
ATOM 1950 C CA . TYR B 1 60 ? -10.148 13.961 -0.812 1 90.19 60 TYR B CA 1
ATOM 1951 C C . TYR B 1 60 ? -9.828 14.461 0.592 1 90.19 60 TYR B C 1
ATOM 1953 O O . TYR B 1 60 ? -8.672 14.781 0.892 1 90.19 60 TYR B O 1
ATOM 1961 N N . SER B 1 61 ? -10.812 14.562 1.419 1 91.69 61 SER B N 1
ATOM 1962 C CA . SER B 1 61 ? -10.609 14.992 2.799 1 91.69 61 SER B CA 1
ATOM 1963 C C . SER B 1 61 ? -10.359 13.805 3.719 1 91.69 61 SER B C 1
ATOM 1965 O O . SER B 1 61 ? -11.156 12.867 3.762 1 91.69 61 SER B O 1
ATOM 1967 N N . LEU B 1 62 ? -9.25 13.812 4.398 1 93.94 62 LEU B N 1
ATOM 1968 C CA . LEU B 1 62 ? -8.953 12.75 5.348 1 93.94 62 LEU B CA 1
ATOM 1969 C C . LEU B 1 62 ? -10.047 12.641 6.398 1 93.94 62 LEU B C 1
ATOM 1971 O O . LEU B 1 62 ? -10.43 13.633 7.016 1 93.94 62 LEU B O 1
ATOM 1975 N N . PRO B 1 63 ? -10.492 11.484 6.602 1 93.56 63 PRO B N 1
ATOM 1976 C CA . PRO B 1 63 ? -11.594 11.352 7.555 1 93.56 63 PRO B CA 1
ATOM 1977 C C . PRO B 1 63 ? -11.156 11.57 9 1 93.56 63 PRO B C 1
ATOM 1979 O O . PRO B 1 63 ? -10.047 11.188 9.375 1 93.56 63 PRO B O 1
ATOM 1982 N N . LYS B 1 64 ? -12.031 12.109 9.805 1 92.19 64 LYS B N 1
ATOM 1983 C CA . LYS B 1 64 ? -11.766 12.398 11.211 1 92.19 64 LYS B CA 1
ATOM 1984 C C . LYS B 1 64 ? -11.445 11.117 11.984 1 92.19 64 LYS B C 1
ATOM 1986 O O . LYS B 1 64 ? -10.633 11.133 12.906 1 92.19 64 LYS B O 1
ATOM 1991 N N . THR B 1 65 ? -11.992 10.031 11.586 1 90.75 65 THR B N 1
ATOM 1992 C CA . THR B 1 65 ? -11.789 8.75 12.25 1 90.75 65 THR B CA 1
ATOM 1993 C C . THR B 1 65 ? -10.312 8.344 12.211 1 90.75 65 THR B C 1
ATOM 1995 O O . THR B 1 65 ? -9.789 7.785 13.18 1 90.75 65 THR B O 1
ATOM 1998 N N . LEU B 1 66 ? -9.719 8.617 11.133 1 92.88 66 LEU B N 1
ATOM 1999 C CA . LEU B 1 66 ? -8.297 8.297 11.039 1 92.88 66 LEU B CA 1
ATOM 2000 C C . LEU B 1 66 ? -7.461 9.273 11.859 1 92.88 66 LEU B C 1
ATOM 2002 O O . LEU B 1 66 ? -6.527 8.875 12.555 1 92.88 66 LEU B O 1
ATOM 2006 N N . ALA B 1 67 ? -7.867 10.508 11.836 1 92.44 67 ALA B N 1
ATOM 2007 C CA . ALA B 1 67 ? -7.109 11.586 12.469 1 92.44 67 ALA B CA 1
ATOM 2008 C C . ALA B 1 67 ? -7.059 11.406 13.984 1 92.44 67 ALA B C 1
ATOM 2010 O O . ALA B 1 67 ? -6.094 11.82 14.633 1 92.44 67 ALA B O 1
ATOM 2011 N N . VAL B 1 68 ? -8.016 10.688 14.516 1 92.38 68 VAL B N 1
ATOM 2012 C CA . VAL B 1 68 ? -8.094 10.648 15.977 1 92.38 68 VAL B CA 1
ATOM 2013 C C . VAL B 1 68 ? -7.852 9.227 16.469 1 92.38 68 VAL B C 1
ATOM 2015 O O . VAL B 1 68 ? -7.473 9.016 17.625 1 92.38 68 VAL B O 1
ATOM 2018 N N . ASN B 1 69 ? -7.965 8.172 15.617 1 90.19 69 ASN B N 1
ATOM 2019 C CA . ASN B 1 69 ? -7.965 6.793 16.094 1 90.19 69 ASN B CA 1
ATOM 2020 C C . ASN B 1 69 ? -6.668 6.07 15.742 1 90.19 69 ASN B C 1
ATOM 2022 O O . ASN B 1 69 ? -6.441 4.941 16.172 1 90.19 69 ASN B O 1
ATOM 2026 N N . ALA B 1 70 ? -5.855 6.68 15.008 1 91.88 70 ALA B N 1
ATOM 2027 C CA . ALA B 1 70 ? -4.641 5.992 14.578 1 91.88 70 ALA B CA 1
ATOM 2028 C C . ALA B 1 70 ? -3.531 6.141 15.617 1 91.88 70 ALA B C 1
ATOM 2030 O O . ALA B 1 70 ? -2.459 6.672 15.32 1 91.88 70 ALA B O 1
ATOM 2031 N N . LYS B 1 71 ? -3.699 5.516 16.734 1 93.5 71 LYS B N 1
ATOM 2032 C CA . LYS B 1 71 ? -2.846 5.707 17.906 1 93.5 71 LYS B CA 1
ATOM 2033 C C . LYS B 1 71 ? -1.495 5.02 17.719 1 93.5 71 LYS B C 1
ATOM 2035 O O . LYS B 1 71 ? -0.511 5.387 18.359 1 93.5 71 LYS B O 1
ATOM 2040 N N . TYR B 1 72 ? -1.433 4.07 16.844 1 94.69 72 TYR B N 1
ATOM 2041 C CA . TYR B 1 72 ? -0.221 3.27 16.703 1 94.69 72 TYR B CA 1
ATOM 2042 C C . TYR B 1 72 ? 0.55 3.668 15.453 1 94.69 72 TYR B C 1
ATOM 2044 O O . TYR B 1 72 ? 1.602 3.096 15.156 1 94.69 72 TYR B O 1
ATOM 2052 N N . LEU B 1 73 ? 0.026 4.609 14.711 1 96.5 73 LEU B N 1
ATOM 2053 C CA . LEU B 1 73 ? 0.617 5.062 13.461 1 96.5 73 LEU B CA 1
ATOM 2054 C C . LEU B 1 73 ? 1.99 5.684 13.695 1 96.5 73 LEU B C 1
ATOM 2056 O O . LEU B 1 73 ? 2.131 6.59 14.523 1 96.5 73 LEU B O 1
ATOM 2060 N N . THR B 1 74 ? 3.006 5.184 13.023 1 97.81 74 THR B N 1
ATOM 2061 C CA . THR B 1 74 ? 4.363 5.68 13.219 1 97.81 74 THR B CA 1
ATOM 2062 C C . THR B 1 74 ? 4.836 6.453 11.992 1 97.81 74 THR B C 1
ATOM 2064 O O . THR B 1 74 ? 5.695 7.332 12.102 1 97.81 74 THR B O 1
ATOM 2067 N N . ILE B 1 75 ? 4.297 6.082 10.836 1 98.62 75 ILE B N 1
ATOM 2068 C CA . ILE B 1 75 ? 4.66 6.75 9.594 1 98.62 75 ILE B CA 1
ATOM 2069 C C . ILE B 1 75 ? 3.398 7.133 8.82 1 98.62 75 ILE B C 1
ATOM 2071 O O . ILE B 1 75 ? 2.535 6.289 8.578 1 98.62 75 ILE B O 1
ATOM 2075 N N . LEU B 1 76 ? 3.293 8.391 8.453 1 98.25 76 LEU B N 1
ATOM 2076 C CA . LEU B 1 76 ? 2.17 8.867 7.652 1 98.25 76 LEU B CA 1
ATOM 2077 C C . LEU B 1 76 ? 2.658 9.688 6.465 1 98.25 76 LEU B C 1
ATOM 2079 O O . LEU B 1 76 ? 3.371 10.68 6.641 1 98.25 76 LEU B O 1
ATOM 2083 N N . LYS B 1 77 ? 2.406 9.273 5.309 1 98.5 77 LYS B N 1
ATOM 2084 C CA . LYS B 1 77 ? 2.705 10 4.074 1 98.5 77 LYS B CA 1
ATOM 2085 C C . LYS B 1 77 ? 1.432 10.289 3.285 1 98.5 77 LYS B C 1
ATOM 2087 O O . LYS B 1 77 ? 0.714 9.359 2.895 1 98.5 77 LYS B O 1
ATOM 2092 N N . LEU B 1 78 ? 1.128 11.539 3.066 1 97.69 78 LEU B N 1
ATOM 2093 C CA . LEU B 1 78 ? -0.087 11.945 2.369 1 97.69 78 LEU B CA 1
ATOM 2094 C C . LEU B 1 78 ? 0.245 12.82 1.163 1 97.69 78 LEU B C 1
ATOM 2096 O O . LEU B 1 78 ? 1.132 13.672 1.234 1 97.69 78 LEU B O 1
ATOM 2100 N N . SER B 1 79 ? -0.412 12.578 0.104 1 95.81 79 SER B N 1
ATOM 2101 C CA . SER B 1 79 ? -0.292 13.414 -1.086 1 95.81 79 SER B CA 1
ATOM 2102 C C . SER B 1 79 ? -1.648 13.625 -1.752 1 95.81 79 SER B C 1
ATOM 2104 O O . SER B 1 79 ? -2.451 12.695 -1.844 1 95.81 79 SER B O 1
ATOM 2106 N N . PHE B 1 80 ? -1.953 14.859 -2.127 1 92.25 80 PHE B N 1
ATOM 2107 C CA . PHE B 1 80 ? -3.137 15.258 -2.883 1 92.25 80 PHE B CA 1
ATOM 2108 C C . PHE B 1 80 ? -4.398 15.055 -2.055 1 92.25 80 PHE B C 1
ATOM 2110 O O . PHE B 1 80 ? -5.422 14.602 -2.57 1 92.25 80 PHE B O 1
ATOM 2117 N N . VAL B 1 81 ? -4.23 15.273 -0.809 1 93.19 81 VAL B N 1
ATOM 2118 C CA . VAL B 1 81 ? -5.398 15.203 0.065 1 93.19 81 VAL B CA 1
ATOM 2119 C C . VAL B 1 81 ? -5.602 16.547 0.765 1 93.19 81 VAL B C 1
ATOM 2121 O O . VAL B 1 81 ? -4.801 17.469 0.592 1 93.19 81 VAL B O 1
ATOM 2124 N N . GLU B 1 82 ? -6.684 16.594 1.474 1 92.81 82 GLU B N 1
ATOM 2125 C CA . GLU B 1 82 ? -6.984 17.781 2.275 1 92.81 82 GLU B CA 1
ATOM 2126 C C . GLU B 1 82 ? -7.082 17.422 3.758 1 92.81 82 GLU B C 1
ATOM 2128 O O . GLU B 1 82 ? -7.637 16.391 4.121 1 92.81 82 GLU B O 1
ATOM 2133 N N . LEU B 1 83 ? -6.504 18.25 4.59 1 94.56 83 LEU B N 1
ATOM 2134 C CA . LEU B 1 83 ? -6.656 18.172 6.039 1 94.56 83 LEU B CA 1
ATOM 2135 C C . LEU B 1 83 ? -7.473 19.344 6.562 1 94.56 83 LEU B C 1
ATOM 2137 O O . LEU B 1 83 ? -7.027 20.5 6.488 1 94.56 83 LEU B O 1
ATOM 2141 N N . ASP B 1 84 ? -8.508 19.016 7.074 1 92.12 84 ASP B N 1
ATOM 2142 C CA . ASP B 1 84 ? -9.484 20.031 7.465 1 92.12 84 ASP B CA 1
ATOM 2143 C C . ASP B 1 84 ? -9.148 20.609 8.836 1 92.12 84 ASP B C 1
ATOM 2145 O O . ASP B 1 84 ? -8.766 19.891 9.75 1 92.12 84 ASP B O 1
ATOM 2149 N N . SER B 1 85 ? -9.383 21.906 9.031 1 89.56 85 SER B N 1
ATOM 2150 C CA . SER B 1 85 ? -9.078 22.609 10.273 1 89.56 85 SER B CA 1
ATOM 2151 C C . SER B 1 85 ? -10.016 22.172 11.391 1 89.56 85 SER B C 1
ATOM 2153 O O . SER B 1 85 ? -9.719 22.359 12.57 1 89.56 85 SER B O 1
ATOM 2155 N N . SER B 1 86 ? -11.102 21.656 11.008 1 89.25 86 SER B N 1
ATOM 2156 C CA . SER B 1 86 ? -12.07 21.234 12.016 1 89.25 86 SER B CA 1
ATOM 2157 C C . SER B 1 86 ? -11.695 19.875 12.609 1 89.25 86 SER B C 1
ATOM 2159 O O . SER B 1 86 ? -12.281 19.453 13.609 1 89.25 86 SER B O 1
ATOM 2161 N N . SER B 1 87 ? -10.742 19.297 12.078 1 88.38 87 SER B N 1
ATOM 2162 C CA . SER B 1 87 ? -10.336 17.984 12.57 1 88.38 87 SER B CA 1
ATOM 2163 C C . SER B 1 87 ? -9.375 18.109 13.75 1 88.38 87 SER B C 1
ATOM 2165 O O . SER B 1 87 ? -8.664 19.109 13.875 1 88.38 87 SER B O 1
ATOM 2167 N N . SER B 1 88 ? -9.531 17.188 14.672 1 91.81 88 SER B N 1
ATOM 2168 C CA . SER B 1 88 ? -8.5 16.969 15.672 1 91.81 88 SER B CA 1
ATOM 2169 C C . SER B 1 88 ? -7.508 15.898 15.219 1 91.81 88 SER B C 1
ATOM 2171 O O . SER B 1 88 ? -7.875 14.969 14.492 1 91.81 88 SER B O 1
ATOM 2173 N N . PHE B 1 89 ? -6.32 16.094 15.586 1 94 89 PHE B N 1
ATOM 2174 C CA . PHE B 1 89 ? -5.277 15.141 15.219 1 94 89 PHE B CA 1
ATOM 2175 C C . PHE B 1 89 ? -4.609 14.562 16.453 1 94 89 PHE B C 1
ATOM 2177 O O . PHE B 1 89 ? -4.109 15.305 17.297 1 94 89 PHE B O 1
ATOM 2184 N N . SER B 1 90 ? -4.699 13.336 16.594 1 94.56 90 SER B N 1
ATOM 2185 C CA . SER B 1 90 ? -4.062 12.617 17.703 1 94.56 90 SER B CA 1
ATOM 2186 C C . SER B 1 90 ? -3.244 11.438 17.188 1 94.56 90 SER B C 1
ATOM 2188 O O . SER B 1 90 ? -3.779 10.344 17 1 94.56 90 SER B O 1
ATOM 2190 N N . PHE B 1 91 ? -1.996 11.641 17 1 95.19 91 PHE B N 1
ATOM 2191 C CA . PHE B 1 91 ? -1.053 10.609 16.578 1 95.19 91 PHE B CA 1
ATOM 2192 C C . PHE B 1 91 ? 0.09 10.484 17.578 1 95.19 91 PHE B C 1
ATOM 2194 O O . PHE B 1 91 ? 1.239 10.789 17.25 1 95.19 91 PHE B O 1
ATOM 2201 N N . PRO B 1 92 ? -0.165 9.977 18.719 1 95.44 92 PRO B N 1
ATOM 2202 C CA . PRO B 1 92 ? 0.842 9.992 19.781 1 95.44 92 PRO B CA 1
ATOM 2203 C C . PRO B 1 92 ? 2.082 9.172 19.438 1 95.44 92 PRO B C 1
ATOM 2205 O O . PRO B 1 92 ? 3.168 9.43 19.969 1 95.44 92 PRO B O 1
ATOM 2208 N N . SER B 1 93 ? 1.983 8.164 18.5 1 96.62 93 SER B N 1
ATOM 2209 C CA . SER B 1 93 ? 3.123 7.312 18.172 1 96.62 93 SER B CA 1
ATOM 2210 C C . SER B 1 93 ? 3.764 7.727 16.844 1 96.62 93 SER B C 1
ATOM 2212 O O . SER B 1 93 ? 4.742 7.117 16.406 1 96.62 93 SER B O 1
ATOM 2214 N N . LEU B 1 94 ? 3.277 8.773 16.172 1 97.12 94 LEU B N 1
ATOM 2215 C CA . LEU B 1 94 ? 3.76 9.188 14.859 1 97.12 94 LEU B CA 1
ATOM 2216 C C . LEU B 1 94 ? 5.188 9.711 14.945 1 97.12 94 LEU B C 1
ATOM 2218 O O . LEU B 1 94 ? 5.469 10.633 15.719 1 97.12 94 LEU B O 1
ATOM 2222 N N . LYS B 1 95 ? 6.051 9.18 14.211 1 97.81 95 LYS B N 1
ATOM 2223 C CA . LYS B 1 95 ? 7.453 9.578 14.219 1 97.81 95 LYS B CA 1
ATOM 2224 C C . LYS B 1 95 ? 7.816 10.336 12.945 1 97.81 95 LYS B C 1
ATOM 2226 O O . LYS B 1 95 ? 8.656 11.234 12.977 1 97.81 95 LYS B O 1
ATOM 2231 N N . THR B 1 96 ? 7.176 9.961 11.891 1 98.25 96 THR B N 1
ATOM 2232 C CA . THR B 1 96 ? 7.484 10.57 10.609 1 98.25 96 THR B CA 1
ATOM 2233 C C . THR B 1 96 ? 6.203 11.008 9.898 1 98.25 96 THR B C 1
ATOM 2235 O O . THR B 1 96 ? 5.301 10.195 9.68 1 98.25 96 THR B O 1
ATOM 2238 N N . LEU B 1 97 ? 6.137 12.312 9.492 1 97.69 97 LEU B N 1
ATOM 2239 C CA . LEU B 1 97 ? 5.027 12.859 8.727 1 97.69 97 LEU B CA 1
ATOM 2240 C C . LEU B 1 97 ? 5.527 13.523 7.449 1 97.69 97 LEU B C 1
ATOM 2242 O O . LEU B 1 97 ? 6.422 14.375 7.492 1 97.69 97 LEU B O 1
ATOM 2246 N N . SER B 1 98 ? 5.047 13.094 6.363 1 98.06 98 SER B N 1
ATOM 2247 C CA . SER B 1 98 ? 5.359 13.703 5.078 1 98.06 98 SER B CA 1
ATOM 2248 C C . SER B 1 98 ? 4.094 14.148 4.352 1 98.06 98 SER B C 1
ATOM 2250 O O . SER B 1 98 ? 3.199 13.336 4.102 1 98.06 98 SER B O 1
ATOM 2252 N N . LEU B 1 99 ? 3.939 15.375 4.059 1 96.19 99 LEU B N 1
ATOM 2253 C CA . LEU B 1 99 ? 2.828 15.953 3.311 1 96.19 99 LEU B CA 1
ATOM 2254 C C . LEU B 1 99 ? 3.311 16.531 1.985 1 96.19 99 LEU B C 1
ATOM 2256 O O . LEU B 1 99 ? 4.207 17.375 1.964 1 96.19 99 LEU B O 1
ATOM 2260 N N . ALA B 1 100 ? 2.783 16.062 0.938 1 95.25 100 ALA B N 1
ATOM 2261 C CA . ALA B 1 100 ? 3.154 16.547 -0.387 1 95.25 100 ALA B CA 1
ATOM 2262 C C . ALA B 1 100 ? 1.921 16.969 -1.182 1 95.25 100 ALA B C 1
ATOM 2264 O O . ALA B 1 100 ? 1.047 16.141 -1.465 1 95.25 100 ALA B O 1
ATOM 2265 N N . ARG B 1 101 ? 1.83 18.219 -1.591 1 91.19 101 ARG B N 1
ATOM 2266 C CA . ARG B 1 101 ? 0.702 18.75 -2.352 1 91.19 101 ARG B CA 1
ATOM 2267 C C . ARG B 1 101 ? -0.608 18.547 -1.598 1 91.19 101 ARG B C 1
ATOM 2269 O O . ARG B 1 101 ? -1.585 18.047 -2.162 1 91.19 101 ARG B O 1
ATOM 2276 N N . VAL B 1 102 ? -0.51 18.844 -0.385 1 92.56 102 VAL B N 1
ATOM 2277 C CA . VAL B 1 102 ? -1.674 18.719 0.488 1 92.56 102 VAL B CA 1
ATOM 2278 C C . VAL B 1 102 ? -2.299 20.094 0.713 1 92.56 102 VAL B C 1
ATOM 2280 O O . VAL B 1 102 ? -1.589 21.078 0.862 1 92.56 102 VAL B O 1
ATOM 2283 N N . ARG B 1 103 ? -3.611 20.125 0.708 1 90 103 ARG B N 1
ATOM 2284 C CA . ARG B 1 103 ? -4.336 21.328 1.091 1 90 103 ARG B CA 1
ATOM 2285 C C . ARG B 1 103 ? -4.59 21.359 2.594 1 90 103 ARG B C 1
ATOM 2287 O O . ARG B 1 103 ? -5.273 20.484 3.131 1 90 103 ARG B O 1
ATOM 2294 N N . LEU B 1 104 ? -4.094 22.344 3.234 1 91.25 104 LEU B N 1
ATOM 2295 C CA . LEU B 1 104 ? -4.152 22.422 4.688 1 91.25 104 LEU B CA 1
ATOM 2296 C C . LEU B 1 104 ? -5.156 23.484 5.141 1 91.25 104 LEU B C 1
ATOM 2298 O O . LEU B 1 104 ? -5.184 24.594 4.605 1 91.25 104 LEU B O 1
ATOM 2302 N N . GLY B 1 105 ? -5.973 23.031 6.055 1 88.94 105 GLY B N 1
ATOM 2303 C CA . GLY B 1 105 ? -6.781 24.016 6.738 1 88.94 105 GLY B CA 1
ATOM 2304 C C . GLY B 1 105 ? -5.969 24.922 7.648 1 88.94 105 GLY B C 1
ATOM 2305 O O . GLY B 1 105 ? -4.77 24.719 7.828 1 88.94 105 GLY B O 1
ATOM 2306 N N . ASP B 1 106 ? -6.625 25.891 8.219 1 85.56 106 ASP B N 1
ATOM 2307 C CA . ASP B 1 106 ? -5.953 26.844 9.109 1 85.56 106 ASP B CA 1
ATOM 2308 C C . ASP B 1 106 ? -5.398 26.125 10.344 1 85.56 106 ASP B C 1
ATOM 2310 O O . ASP B 1 106 ? -6.09 25.328 10.969 1 85.56 106 ASP B O 1
ATOM 2314 N N . ASN B 1 107 ? -4.133 26.328 10.664 1 86.69 107 ASN B N 1
ATOM 2315 C CA . ASN B 1 107 ? -3.432 25.875 11.867 1 86.69 107 ASN B CA 1
ATOM 2316 C C . ASN B 1 107 ? -3.348 24.359 11.938 1 86.69 107 ASN B C 1
ATOM 2318 O O . ASN B 1 107 ? -3.18 23.797 13.016 1 86.69 107 ASN B O 1
ATOM 2322 N N . VAL B 1 108 ? -3.492 23.688 10.844 1 89.88 108 VAL B N 1
ATOM 2323 C CA . VAL B 1 108 ? -3.502 22.234 10.828 1 89.88 108 VAL B CA 1
ATOM 2324 C C . VAL B 1 108 ? -2.125 21.703 11.219 1 89.88 108 VAL B C 1
ATOM 2326 O O . VAL B 1 108 ? -2.018 20.75 12 1 89.88 108 VAL B O 1
ATOM 2329 N N . VAL B 1 109 ? -1.104 22.312 10.711 1 88.69 109 VAL B N 1
ATOM 2330 C CA . VAL B 1 109 ? 0.247 21.844 11.016 1 88.69 109 VAL B CA 1
ATOM 2331 C C . VAL B 1 109 ? 0.512 21.969 12.508 1 88.69 109 VAL B C 1
ATOM 2333 O O . VAL B 1 109 ? 1.047 21.047 13.133 1 88.69 109 VAL B O 1
ATOM 2336 N N . GLU B 1 110 ? 0.142 23.062 13.086 1 87.19 110 GLU B N 1
ATOM 2337 C CA . GLU B 1 110 ? 0.299 23.281 14.523 1 87.19 110 GLU B CA 1
ATOM 2338 C C . GLU B 1 110 ? -0.47 22.234 15.328 1 87.19 110 GLU B C 1
ATOM 2340 O O . GLU B 1 110 ? 0.039 21.703 16.312 1 87.19 110 GLU B O 1
ATOM 2345 N N . LYS B 1 111 ? -1.648 22 14.945 1 90.19 111 LYS B N 1
ATOM 2346 C CA . LYS B 1 111 ? -2.486 21.016 15.617 1 90.19 111 LYS B CA 1
ATOM 2347 C C . LYS B 1 111 ? -1.856 19.625 15.562 1 90.19 111 LYS B C 1
ATOM 2349 O O . LYS B 1 111 ? -1.877 18.891 16.547 1 90.19 111 LYS B O 1
ATOM 2354 N N . ILE B 1 112 ? -1.339 19.281 14.391 1 92.56 112 ILE B N 1
ATOM 2355 C CA . ILE B 1 112 ? -0.708 17.969 14.242 1 92.56 112 ILE B CA 1
ATOM 2356 C C . ILE B 1 112 ? 0.502 17.875 15.164 1 92.56 112 ILE B C 1
ATOM 2358 O O . ILE B 1 112 ? 0.704 16.844 15.828 1 92.56 112 ILE B O 1
ATOM 2362 N N . LEU B 1 113 ? 1.238 18.906 15.203 1 90.19 113 LEU B N 1
ATOM 2363 C CA . LEU B 1 113 ? 2.418 18.922 16.062 1 90.19 113 LEU B CA 1
ATOM 2364 C C . LEU B 1 113 ? 2.029 18.734 17.516 1 90.19 113 LEU B C 1
ATOM 2366 O O . LEU B 1 113 ? 2.701 18.016 18.266 1 90.19 113 LEU B O 1
ATOM 2370 N N . MET B 1 114 ? 1.025 19.344 17.906 1 89.06 114 MET B N 1
ATOM 2371 C CA . MET B 1 114 ? 0.553 19.25 19.281 1 89.06 114 MET B CA 1
ATOM 2372 C C . MET B 1 114 ? 0.033 17.844 19.594 1 89.06 114 MET B C 1
ATOM 2374 O O . MET B 1 114 ? 0.166 17.359 20.719 1 89.06 114 MET B O 1
ATOM 2378 N N . GLY B 1 115 ? -0.548 17.219 18.609 1 92.5 115 GLY B N 1
ATOM 2379 C CA . GLY B 1 115 ? -1.158 15.914 18.797 1 92.5 115 GLY B CA 1
ATOM 2380 C C . GLY B 1 115 ? -0.206 14.766 18.516 1 92.5 115 GLY B C 1
ATOM 2381 O O . GLY B 1 115 ? -0.591 13.594 18.594 1 92.5 115 GLY B O 1
ATOM 2382 N N . SER B 1 116 ? 1.002 15.055 18.156 1 94.06 116 SER B N 1
ATOM 2383 C CA . SER B 1 116 ? 1.99 14.047 17.781 1 94.06 116 SER B CA 1
ATOM 2384 C C . SER B 1 116 ? 3.264 14.195 18.609 1 94.06 116 SER B C 1
ATOM 2386 O O . SER B 1 116 ? 4.316 14.555 18.078 1 94.06 116 SER B O 1
ATOM 2388 N N . SER B 1 117 ? 3.268 13.734 19.812 1 92.19 117 SER B N 1
ATOM 2389 C CA . SER B 1 117 ? 4.324 13.969 20.797 1 92.19 117 SER B CA 1
ATOM 2390 C C . SER B 1 117 ? 5.59 13.195 20.438 1 92.19 117 SER B C 1
ATOM 2392 O O . SER B 1 117 ? 6.672 13.508 20.938 1 92.19 117 SER B O 1
ATOM 2394 N N . SER B 1 118 ? 5.449 12.25 19.578 1 95.44 118 SER B N 1
ATOM 2395 C CA . SER B 1 118 ? 6.613 11.438 19.234 1 95.44 118 SER B CA 1
ATOM 2396 C C . SER B 1 118 ? 7.168 11.828 17.875 1 95.44 118 SER B C 1
ATOM 2398 O O . SER B 1 118 ? 8.086 11.18 17.359 1 95.44 118 SER B O 1
ATOM 2400 N N . LEU B 1 119 ? 6.688 12.867 17.234 1 95.25 119 LEU B N 1
ATOM 2401 C CA . LEU B 1 119 ? 7.043 13.227 15.867 1 95.25 119 LEU B CA 1
ATOM 2402 C C . LEU B 1 119 ? 8.5 13.664 15.781 1 95.25 119 LEU B C 1
ATOM 2404 O O . LEU B 1 119 ? 8.906 14.633 16.438 1 95.25 119 LEU B O 1
ATOM 2408 N N . GLU B 1 120 ? 9.258 12.992 15.016 1 95.94 120 GLU B N 1
ATOM 2409 C CA . GLU B 1 120 ? 10.688 13.273 14.883 1 95.94 120 GLU B CA 1
ATOM 2410 C C . GLU B 1 120 ? 11 13.914 13.539 1 95.94 120 GLU B C 1
ATOM 2412 O O . GLU B 1 120 ? 11.969 14.672 13.414 1 95.94 120 GLU B O 1
ATOM 2417 N N . SER B 1 121 ? 10.258 13.586 12.555 1 96.31 121 SER B N 1
ATOM 2418 C CA . SER B 1 121 ? 10.539 14.055 11.203 1 96.31 121 SER B CA 1
ATOM 2419 C C . SER B 1 121 ? 9.289 14.609 10.531 1 96.31 121 SER B C 1
ATOM 2421 O O . SER B 1 121 ? 8.258 13.938 10.477 1 96.31 121 SER B O 1
ATOM 2423 N N . LEU B 1 122 ? 9.398 15.898 10 1 94.31 122 LEU B N 1
ATOM 2424 C CA . LEU B 1 122 ? 8.297 16.562 9.297 1 94.31 122 LEU B CA 1
ATOM 2425 C C . LEU B 1 122 ? 8.758 17.062 7.934 1 94.31 122 LEU B C 1
ATOM 2427 O O . LEU B 1 122 ? 9.727 17.812 7.84 1 94.31 122 LEU B O 1
ATOM 2431 N N . ASP B 1 123 ? 8.125 16.547 6.938 1 95 123 ASP B N 1
ATOM 2432 C CA . ASP B 1 123 ? 8.398 16.953 5.562 1 95 123 ASP B CA 1
ATOM 2433 C C . ASP B 1 123 ? 7.172 17.609 4.934 1 95 123 ASP B C 1
ATOM 2435 O O . ASP B 1 123 ? 6.129 16.969 4.785 1 95 123 ASP B O 1
ATOM 2439 N N . LEU B 1 124 ? 7.242 18.859 4.566 1 92.19 124 LEU B N 1
ATOM 2440 C CA . LEU B 1 124 ? 6.199 19.609 3.865 1 92.19 124 LEU B CA 1
ATOM 2441 C C . LEU B 1 124 ? 6.664 20 2.467 1 92.19 124 LEU B C 1
ATOM 2443 O O . LEU B 1 124 ? 7.594 20.797 2.316 1 92.19 124 LEU B O 1
ATOM 2447 N N . HIS B 1 125 ? 5.977 19.406 1.532 1 92.81 125 HIS B N 1
ATOM 2448 C CA . HIS B 1 125 ? 6.379 19.641 0.151 1 92.81 125 HIS B CA 1
ATOM 2449 C C . HIS B 1 125 ? 5.211 20.172 -0.678 1 92.81 125 HIS B C 1
ATOM 2451 O O . HIS B 1 125 ? 4.223 19.469 -0.885 1 92.81 125 HIS B O 1
ATOM 2457 N N . LEU B 1 126 ? 5.242 21.391 -1.183 1 89.62 126 LEU B N 1
ATOM 2458 C CA . LEU B 1 126 ? 4.289 22.016 -2.094 1 89.62 126 LEU B CA 1
ATOM 2459 C C . LEU B 1 126 ? 2.875 21.953 -1.521 1 89.62 126 LEU B C 1
ATOM 2461 O O . LEU B 1 126 ? 1.921 21.641 -2.238 1 89.62 126 LEU B O 1
ATOM 2465 N N . CYS B 1 127 ? 2.758 22.141 -0.253 1 89.31 127 CYS B N 1
ATOM 2466 C CA . CYS B 1 127 ? 1.455 22.234 0.398 1 89.31 127 CYS B CA 1
ATOM 2467 C C . CYS B 1 127 ? 0.893 23.656 0.281 1 89.31 127 CYS B C 1
ATOM 2469 O O . CYS B 1 127 ? 1.627 24.594 -0.022 1 89.31 127 CYS B O 1
ATOM 2471 N N . CYS B 1 128 ? -0.474 23.75 0.393 1 82.94 128 CYS B N 1
ATOM 2472 C CA . CYS B 1 128 ? -1.106 25.062 0.307 1 82.94 128 CYS B CA 1
ATOM 2473 C C . CYS B 1 128 ? -2.229 25.188 1.33 1 82.94 128 CYS B C 1
ATOM 2475 O O . CYS B 1 128 ? -2.738 24.188 1.832 1 82.94 128 CYS B O 1
ATOM 2477 N N . LEU B 1 129 ? -2.473 26.469 1.665 1 79.12 129 LEU B N 1
ATOM 2478 C CA . LEU B 1 129 ? -3.604 26.719 2.553 1 79.12 129 LEU B CA 1
ATOM 2479 C C . LEU B 1 129 ? -4.91 26.766 1.769 1 79.12 129 LEU B C 1
ATOM 2481 O O . LEU B 1 129 ? -4.941 27.266 0.641 1 79.12 129 LEU B O 1
ATOM 2485 N N . ALA B 1 130 ? -5.867 26.203 2.381 1 73.38 130 ALA B N 1
ATOM 2486 C CA . ALA B 1 130 ? -7.188 26.234 1.754 1 73.38 130 ALA B CA 1
ATOM 2487 C C . ALA B 1 130 ? -7.68 27.672 1.604 1 73.38 130 ALA B C 1
ATOM 2489 O O . ALA B 1 130 ? -8.359 28.016 0.626 1 73.38 130 ALA B O 1
ATOM 2490 N N . SER B 1 131 ? -7.504 28.547 2.604 1 66.88 131 SER B N 1
ATOM 2491 C CA . SER B 1 131 ? -8.016 29.906 2.637 1 66.88 131 SER B CA 1
ATOM 2492 C C . SER B 1 131 ? -7.121 30.859 1.842 1 66.88 131 SER B C 1
ATOM 2494 O O . SER B 1 131 ? -7.578 31.906 1.367 1 66.88 131 SER B O 1
ATOM 2496 N N . ASP B 1 132 ? -5.852 30.625 1.921 1 64.25 132 ASP B N 1
ATOM 2497 C CA . ASP B 1 132 ? -4.852 31.531 1.355 1 64.25 132 ASP B CA 1
ATOM 2498 C C . ASP B 1 132 ? -3.686 30.75 0.754 1 64.25 132 ASP B C 1
ATOM 2500 O O . ASP B 1 132 ? -3.205 29.781 1.35 1 64.25 132 ASP B O 1
ATOM 2504 N N . PRO B 1 133 ? -3.389 31.141 -0.414 1 60.53 133 PRO B N 1
ATOM 2505 C CA . PRO B 1 133 ? -2.262 30.453 -1.037 1 60.53 133 PRO B CA 1
ATOM 2506 C C . PRO B 1 133 ? -0.975 30.562 -0.222 1 60.53 133 PRO B C 1
ATOM 2508 O O . PRO B 1 133 ? -0.07 29.734 -0.372 1 60.53 133 PRO B O 1
ATOM 2511 N N . GLN B 1 134 ? -0.913 31.609 0.68 1 63.16 134 GLN B N 1
ATOM 2512 C CA . GLN B 1 134 ? 0.323 31.734 1.444 1 63.16 134 GLN B CA 1
ATOM 2513 C C . GLN B 1 134 ? 0.248 30.953 2.75 1 63.16 134 GLN B C 1
ATOM 2515 O O . GLN B 1 134 ? -0.659 31.156 3.559 1 63.16 134 GLN B O 1
ATOM 2520 N N . LEU B 1 135 ? 1.042 29.922 2.9 1 66.44 135 LEU B N 1
ATOM 2521 C CA . LEU B 1 135 ? 1.113 29.078 4.082 1 66.44 135 LEU B CA 1
ATOM 2522 C C . LEU B 1 135 ? 1.951 29.734 5.176 1 66.44 135 LEU B C 1
ATOM 2524 O O . LEU B 1 135 ? 3.039 30.25 4.906 1 66.44 135 LEU B O 1
ATOM 2528 N N . ARG B 1 136 ? 1.33 30.047 6.324 1 70.31 136 ARG B N 1
ATOM 2529 C CA . ARG B 1 136 ? 2.068 30.469 7.512 1 70.31 136 ARG B CA 1
ATOM 2530 C C . ARG B 1 136 ? 2.135 29.344 8.539 1 70.31 136 ARG B C 1
ATOM 2532 O O . ARG B 1 136 ? 1.101 28.844 8.984 1 70.31 136 ARG B O 1
ATOM 2539 N N . ILE B 1 137 ? 3.277 28.812 8.766 1 73 137 ILE B N 1
ATOM 2540 C CA . ILE B 1 137 ? 3.459 27.719 9.719 1 73 137 ILE B CA 1
ATOM 2541 C C . ILE B 1 137 ? 4.219 28.219 10.945 1 73 137 ILE B C 1
ATOM 2543 O O . ILE B 1 137 ? 5.262 28.859 10.812 1 73 137 ILE B O 1
ATOM 2547 N N . ASN B 1 138 ? 3.619 28.078 12.016 1 74.56 138 ASN B N 1
ATOM 2548 C CA . ASN B 1 138 ? 4.266 28.375 13.289 1 74.56 138 ASN B CA 1
ATOM 2549 C C . ASN B 1 138 ? 4.609 27.094 14.055 1 74.56 138 ASN B C 1
ATOM 2551 O O . ASN B 1 138 ? 3.713 26.375 14.5 1 74.56 138 ASN B O 1
ATOM 2555 N N . ILE B 1 139 ? 5.797 26.688 14.078 1 75.62 139 ILE B N 1
ATOM 2556 C CA . ILE B 1 139 ? 6.254 25.516 14.828 1 75.62 139 ILE B CA 1
ATOM 2557 C C . ILE B 1 139 ? 6.93 25.969 16.125 1 75.62 139 ILE B C 1
ATOM 2559 O O . ILE B 1 139 ? 7.961 26.656 16.094 1 75.62 139 ILE B O 1
ATOM 2563 N N . GLN B 1 140 ? 6.184 25.672 17.234 1 73.31 140 GLN B N 1
ATOM 2564 C CA . GLN B 1 140 ? 6.715 26.125 18.516 1 73.31 140 GLN B CA 1
ATOM 2565 C C . GLN B 1 140 ? 6.902 24.969 19.484 1 73.31 140 GLN B C 1
ATOM 2567 O O . GLN B 1 140 ? 6.082 24.047 19.531 1 73.31 140 GLN B O 1
ATOM 2572 N N . HIS B 1 141 ? 8.008 25.016 20.188 1 67.56 141 HIS B N 1
ATOM 2573 C CA . HIS B 1 141 ? 8.273 24.234 21.391 1 67.56 141 HIS B CA 1
ATOM 2574 C C . HIS B 1 141 ? 8.102 22.734 21.125 1 67.56 141 HIS B C 1
ATOM 2576 O O . HIS B 1 141 ? 7.535 22.016 21.953 1 67.56 141 HIS B O 1
ATOM 2582 N N . SER B 1 142 ? 8.523 22.312 19.922 1 74.44 142 SER B N 1
ATOM 2583 C CA . SER B 1 142 ? 8.477 20.875 19.688 1 74.44 142 SER B CA 1
ATOM 2584 C C . SER B 1 142 ? 9.711 20.188 20.281 1 74.44 142 SER B C 1
ATOM 2586 O O . SER B 1 142 ? 10.836 20.5 19.891 1 74.44 142 SER B O 1
ATOM 2588 N N . LEU B 1 143 ? 9.531 19.219 21.281 1 76.94 143 LEU B N 1
ATOM 2589 C CA . LEU B 1 143 ? 10.633 18.531 21.938 1 76.94 143 LEU B CA 1
ATOM 2590 C C . LEU B 1 143 ? 11.023 17.281 21.156 1 76.94 143 LEU B C 1
ATOM 2592 O O . LEU B 1 143 ? 12.125 16.75 21.328 1 76.94 143 LEU B O 1
ATOM 2596 N N . SER B 1 144 ? 10.18 16.938 20.266 1 88.31 144 SER B N 1
ATOM 2597 C CA . SER B 1 144 ? 10.438 15.641 19.641 1 88.31 144 SER B CA 1
ATOM 2598 C C . SER B 1 144 ? 10.984 15.82 18.219 1 88.31 144 SER B C 1
ATOM 2600 O O . SER B 1 144 ? 11.672 14.938 17.703 1 88.31 144 SER B O 1
ATOM 2602 N N . LEU B 1 145 ? 10.82 16.938 17.594 1 90.12 145 LEU B N 1
ATOM 2603 C CA . LEU B 1 145 ? 11.148 17.141 16.188 1 90.12 145 LEU B CA 1
ATOM 2604 C C . LEU B 1 145 ? 12.656 17.172 15.977 1 90.12 145 LEU B C 1
ATOM 2606 O O . LEU B 1 145 ? 13.359 17.953 16.625 1 90.12 145 LEU B O 1
ATOM 2610 N N . LYS B 1 146 ? 13.172 16.406 15.133 1 91.69 146 LYS B N 1
ATOM 2611 C CA . LYS B 1 146 ? 14.602 16.328 14.852 1 91.69 146 LYS B CA 1
ATOM 2612 C C . LYS B 1 146 ? 14.898 16.719 13.406 1 91.69 146 LYS B C 1
ATOM 2614 O O . LYS B 1 146 ? 15.938 17.312 13.117 1 91.69 146 LYS B O 1
ATOM 2619 N N . PHE B 1 147 ? 13.992 16.391 12.539 1 93.31 147 PHE B N 1
ATOM 2620 C CA . PHE B 1 147 ? 14.211 16.641 11.117 1 93.31 147 PHE B CA 1
ATOM 2621 C C . PHE B 1 147 ? 13.047 17.438 10.531 1 93.31 147 PHE B C 1
ATOM 2623 O O . PHE B 1 147 ? 11.898 17.016 10.609 1 93.31 147 PHE B O 1
ATOM 2630 N N . LEU B 1 148 ? 13.422 18.594 9.891 1 90 148 LEU B N 1
ATOM 2631 C CA . LEU B 1 148 ? 12.391 19.438 9.289 1 90 148 LEU B CA 1
ATOM 2632 C C . LEU B 1 148 ? 12.758 19.812 7.863 1 90 148 LEU B C 1
ATOM 2634 O O . LEU B 1 148 ? 13.836 20.359 7.617 1 90 148 LEU B O 1
ATOM 2638 N N . TYR B 1 149 ? 11.93 19.406 7 1 90.56 149 TYR B N 1
ATOM 2639 C CA . TYR B 1 149 ? 12.07 19.781 5.594 1 90.56 149 TYR B CA 1
ATOM 2640 C C . TYR B 1 149 ? 10.836 20.531 5.102 1 90.56 149 TYR B C 1
ATOM 2642 O O . TYR B 1 149 ? 9.719 20.016 5.199 1 90.56 149 TYR B O 1
ATOM 2650 N N . ILE B 1 150 ? 11 21.719 4.574 1 88.44 150 ILE B N 1
ATOM 2651 C CA . ILE B 1 150 ? 9.906 22.531 4.059 1 88.44 150 ILE B CA 1
ATOM 2652 C C . ILE B 1 150 ? 10.258 23.047 2.668 1 88.44 150 ILE B C 1
ATOM 2654 O O . ILE B 1 150 ? 11.281 23.719 2.492 1 88.44 150 ILE B O 1
ATOM 2658 N N . ASN B 1 151 ? 9.57 22.672 1.784 1 88.94 151 ASN B N 1
ATOM 2659 C CA . ASN B 1 151 ? 9.641 23.188 0.419 1 88.94 151 ASN B CA 1
ATOM 2660 C C . ASN B 1 151 ? 8.281 23.688 -0.062 1 88.94 151 ASN B C 1
ATOM 2662 O O . ASN B 1 151 ? 7.41 22.891 -0.415 1 88.94 151 ASN B O 1
ATOM 2666 N N . LEU B 1 152 ? 8.031 24.984 -0.062 1 81.94 152 LEU B N 1
ATOM 2667 C CA . LEU B 1 152 ? 6.77 25.625 -0.432 1 81.94 152 LEU B CA 1
ATOM 2668 C C . LEU B 1 152 ? 6.984 26.656 -1.531 1 81.94 152 LEU B C 1
ATOM 2670 O O . LEU B 1 152 ? 8.055 26.703 -2.146 1 81.94 152 LEU B O 1
ATOM 2674 N N . THR B 1 153 ? 5.961 27.25 -1.998 1 74.06 153 THR B N 1
ATOM 2675 C CA . THR B 1 153 ? 6.055 28.281 -3.014 1 74.06 153 THR B CA 1
ATOM 2676 C C . THR B 1 153 ? 5.992 29.672 -2.375 1 74.06 153 THR B C 1
ATOM 2678 O O . THR B 1 153 ? 4.934 30.297 -2.35 1 74.06 153 THR B O 1
ATOM 2681 N N . LYS B 1 154 ? 7.125 30.203 -1.714 1 65.62 154 LYS B N 1
ATOM 2682 C CA . LYS B 1 154 ? 7.293 31.531 -1.15 1 65.62 154 LYS B CA 1
ATOM 2683 C C . LYS B 1 154 ? 6.406 31.734 0.074 1 65.62 154 LYS B C 1
ATOM 2685 O O . LYS B 1 154 ? 6.039 32.875 0.405 1 65.62 154 LYS B O 1
ATOM 2690 N N . ASP B 1 155 ? 6.043 30.672 0.722 1 67 155 ASP B N 1
ATOM 2691 C CA . ASP B 1 155 ? 5.191 30.781 1.903 1 67 155 ASP B CA 1
ATOM 2692 C C . ASP B 1 155 ? 6.016 31.156 3.135 1 67 155 ASP B C 1
ATOM 2694 O O . ASP B 1 155 ? 7.234 30.984 3.15 1 67 155 ASP B O 1
ATOM 2698 N N . LEU B 1 156 ? 5.383 31.812 4.012 1 63.75 156 LEU B N 1
ATOM 2699 C CA . LEU B 1 156 ? 6.043 32.281 5.223 1 63.75 156 LEU B CA 1
ATOM 2700 C C . LEU B 1 156 ? 6.109 31.188 6.273 1 63.75 156 LEU B C 1
ATOM 2702 O O . LEU B 1 156 ? 5.121 30.484 6.516 1 63.75 156 LEU B O 1
ATOM 2706 N N . VAL B 1 157 ? 7.234 30.859 6.75 1 68.88 157 VAL B N 1
ATOM 2707 C CA . VAL B 1 157 ? 7.461 29.875 7.805 1 68.88 157 VAL B CA 1
ATOM 2708 C C . VAL B 1 157 ? 8.055 30.562 9.031 1 68.88 157 VAL B C 1
ATOM 2710 O O . VAL B 1 157 ? 9.031 31.312 8.922 1 68.88 157 VAL B O 1
ATOM 2713 N N . GLU B 1 158 ? 7.379 30.547 10.133 1 71.38 158 GLU B N 1
ATOM 2714 C CA . GLU B 1 158 ? 7.914 31 11.406 1 71.38 158 GLU B CA 1
ATOM 2715 C C . GLU B 1 158 ? 8.289 29.828 12.305 1 71.38 158 GLU B C 1
ATOM 2717 O O . GLU B 1 158 ? 7.449 28.984 12.609 1 71.38 158 GLU B O 1
ATOM 2722 N N . LEU B 1 159 ? 9.508 29.641 12.555 1 67.38 159 LEU B N 1
ATOM 2723 C CA . LEU B 1 159 ? 10 28.562 13.414 1 67.38 159 LEU B CA 1
ATOM 2724 C C . LEU B 1 159 ? 10.422 29.109 14.773 1 67.38 159 LEU B C 1
ATOM 2726 O O . LEU B 1 159 ? 11.195 30.078 14.852 1 67.38 159 LEU B O 1
ATOM 2730 N N . ILE B 1 160 ? 9.75 28.578 15.844 1 65 160 ILE B N 1
ATOM 2731 C CA . ILE B 1 160 ? 10.109 29.031 17.188 1 65 160 ILE B CA 1
ATOM 2732 C C . ILE B 1 160 ? 10.523 27.844 18.047 1 65 160 ILE B C 1
ATOM 2734 O O . ILE B 1 160 ? 9.789 26.859 18.141 1 65 160 ILE B O 1
ATOM 2738 N N . GLU B 1 161 ? 11.57 27.938 18.75 1 66.12 161 GLU B N 1
ATOM 2739 C CA . GLU B 1 161 ? 12.023 27.078 19.844 1 66.12 161 GLU B CA 1
ATOM 2740 C C . GLU B 1 161 ? 12.016 25.609 19.422 1 66.12 161 GLU B C 1
ATOM 2742 O O . GLU B 1 161 ? 11.344 24.781 20.031 1 66.12 161 GLU B O 1
ATOM 2747 N N . LEU B 1 162 ? 12.695 25.25 18.422 1 73.69 162 LEU B N 1
ATOM 2748 C CA . LEU B 1 162 ? 12.922 23.859 18.031 1 73.69 162 LEU B CA 1
ATOM 2749 C C . LEU B 1 162 ? 14.25 23.344 18.578 1 73.69 162 LEU B C 1
ATOM 2751 O O . LEU B 1 162 ? 15.242 23.266 17.844 1 73.69 162 LEU B O 1
ATOM 2755 N N . ILE B 1 163 ? 14.227 22.984 19.875 1 74.56 163 ILE B N 1
ATOM 2756 C CA . ILE B 1 163 ? 15.453 22.781 20.641 1 74.56 163 ILE B CA 1
ATOM 2757 C C . ILE B 1 163 ? 16.125 21.484 20.203 1 74.56 163 ILE B C 1
ATOM 2759 O O . ILE B 1 163 ? 17.344 21.344 20.312 1 74.56 163 ILE B O 1
ATOM 2763 N N . ASN B 1 164 ? 15.43 20.516 19.719 1 81.75 164 ASN B N 1
ATOM 2764 C CA . ASN B 1 164 ? 16.031 19.234 19.406 1 81.75 164 ASN B CA 1
ATOM 2765 C C . ASN B 1 164 ? 16.25 19.062 17.906 1 81.75 164 ASN B C 1
ATOM 2767 O O . ASN B 1 164 ? 16.578 17.969 17.438 1 81.75 164 ASN B O 1
ATOM 2771 N N . LEU B 1 165 ? 16.141 20 17.188 1 84.38 165 LEU B N 1
ATOM 2772 C CA . LEU B 1 165 ? 16.25 19.922 15.734 1 84.38 165 LEU B CA 1
ATOM 2773 C C . LEU B 1 165 ? 17.672 19.594 15.32 1 84.38 165 LEU B C 1
ATOM 2775 O O . LEU B 1 165 ? 18.625 20.266 15.758 1 84.38 165 LEU B O 1
ATOM 2779 N N . GLU B 1 166 ? 17.781 18.625 14.516 1 89.44 166 GLU B N 1
ATOM 2780 C CA . GLU B 1 166 ? 19.109 18.219 14.039 1 89.44 166 GLU B CA 1
ATOM 2781 C C . GLU B 1 166 ? 19.328 18.656 12.594 1 89.44 166 GLU B C 1
ATOM 2783 O O . GLU B 1 166 ? 20.469 18.875 12.172 1 89.44 166 GLU B O 1
ATOM 2788 N N . SER B 1 167 ? 18.25 18.641 11.922 1 89.88 167 SER B N 1
ATOM 2789 C CA . SER B 1 167 ? 18.328 19.047 10.516 1 89.88 167 SER B CA 1
ATOM 2790 C C . SER B 1 167 ? 17.141 19.891 10.109 1 89.88 167 SER B C 1
ATOM 2792 O O . SER B 1 167 ? 15.992 19.562 10.438 1 89.88 167 SER B O 1
ATOM 2794 N N . LEU B 1 168 ? 17.422 21.062 9.508 1 85.69 168 LEU B N 1
ATOM 2795 C CA . LEU B 1 168 ? 16.406 21.969 8.977 1 85.69 168 LEU B CA 1
ATOM 2796 C C . LEU B 1 168 ? 16.734 22.359 7.539 1 85.69 168 LEU B C 1
ATOM 2798 O O . LEU B 1 168 ? 17.781 22.938 7.27 1 85.69 168 LEU B O 1
ATOM 2802 N N . ILE B 1 169 ? 15.859 22.016 6.676 1 86.69 169 ILE B N 1
ATOM 2803 C CA . ILE B 1 169 ? 16.016 22.391 5.277 1 86.69 169 ILE B CA 1
ATOM 2804 C C . ILE B 1 169 ? 14.797 23.188 4.809 1 86.69 169 ILE B C 1
ATOM 2806 O O . ILE B 1 169 ? 13.664 22.703 4.895 1 86.69 169 ILE B O 1
ATOM 2810 N N . LEU B 1 170 ? 14.93 24.375 4.383 1 84.62 170 LEU B N 1
ATOM 2811 C CA . LEU B 1 170 ? 13.883 25.234 3.834 1 84.62 170 LEU B CA 1
ATOM 2812 C C . LEU B 1 170 ? 14.164 25.562 2.369 1 84.62 170 LEU B C 1
ATOM 2814 O O . LEU B 1 170 ? 15.25 26.047 2.033 1 84.62 170 LEU B O 1
ATOM 2818 N N . VAL B 1 171 ? 13.266 25.25 1.579 1 83.69 171 VAL B N 1
ATOM 2819 C CA . VAL B 1 171 ? 13.391 25.516 0.151 1 83.69 171 VAL B CA 1
ATOM 2820 C C . VAL B 1 171 ? 12.219 26.375 -0.317 1 83.69 171 VAL B C 1
ATOM 2822 O O . VAL B 1 171 ? 11.055 26.062 -0.03 1 83.69 171 VAL B O 1
ATOM 2825 N N . ASP B 1 172 ? 12.492 27.578 -1.027 1 81.44 172 ASP B N 1
ATOM 2826 C CA . ASP B 1 172 ? 11.484 28.453 -1.628 1 81.44 172 ASP B CA 1
ATOM 2827 C C . ASP B 1 172 ? 10.469 28.922 -0.585 1 81.44 172 ASP B C 1
ATOM 2829 O O . ASP B 1 172 ? 9.266 28.781 -0.774 1 81.44 172 ASP B O 1
ATOM 2833 N N . VAL B 1 173 ? 10.984 29.328 0.619 1 78.75 173 VAL B N 1
ATOM 2834 C CA . VAL B 1 173 ? 10.117 29.828 1.682 1 78.75 173 VAL B CA 1
ATOM 2835 C C . VAL B 1 173 ? 10.594 31.203 2.125 1 78.75 173 VAL B C 1
ATOM 2837 O O . VAL B 1 173 ? 11.758 31.578 1.905 1 78.75 173 VAL B O 1
ATOM 2840 N N . SER B 1 174 ? 9.688 32.094 2.672 1 73.56 174 SER B N 1
ATOM 2841 C CA . SER B 1 174 ? 10.031 33.281 3.428 1 73.56 174 SER B CA 1
ATOM 2842 C C . SER B 1 174 ? 10.086 33 4.926 1 73.56 174 SER B C 1
ATOM 2844 O O . SER B 1 174 ? 9.148 32.438 5.488 1 73.56 174 SER B O 1
ATOM 2846 N N . PHE B 1 175 ? 11.25 33.031 5.449 1 69.5 175 PHE B N 1
ATOM 2847 C CA . PHE B 1 175 ? 11.477 32.562 6.812 1 69.5 175 PHE B CA 1
ATOM 2848 C C . PHE B 1 175 ? 11.68 33.75 7.762 1 69.5 175 PHE B C 1
ATOM 2850 O O . PHE B 1 175 ? 12.398 34.688 7.441 1 69.5 175 PHE B O 1
ATOM 2857 N N . HIS B 1 176 ? 10.82 33.938 8.797 1 61.88 176 HIS B N 1
ATOM 2858 C CA . HIS B 1 176 ? 11.07 34.844 9.906 1 61.88 176 HIS B CA 1
ATOM 2859 C C . HIS B 1 176 ? 11.461 34.094 11.172 1 61.88 176 HIS B C 1
ATOM 2861 O O . HIS B 1 176 ? 10.836 33.094 11.516 1 61.88 176 HIS B O 1
ATOM 2867 N N . LYS B 1 177 ? 12.797 34.094 11.547 1 57.53 177 LYS B N 1
ATOM 2868 C CA . LYS B 1 177 ? 13.336 33.438 12.719 1 57.53 177 LYS B CA 1
ATOM 2869 C C . LYS B 1 177 ? 12.984 34.188 14 1 57.53 177 LYS B C 1
ATOM 2871 O O . LYS B 1 177 ? 13.188 35.375 14.102 1 57.53 177 LYS B O 1
ATOM 2876 N N . LEU B 1 178 ? 11.984 33.844 14.883 1 52.59 178 LEU B N 1
ATOM 2877 C CA . LEU B 1 178 ? 11.961 34.344 16.25 1 52.59 178 LEU B CA 1
ATOM 2878 C C . LEU B 1 178 ? 12.734 33.406 17.188 1 52.59 178 LEU B C 1
ATOM 2880 O O . LEU B 1 178 ? 12.219 32.344 17.594 1 52.59 178 LEU B O 1
ATOM 2884 N N . MET B 1 179 ? 13.789 33.031 16.891 1 47.56 179 MET B N 1
ATOM 2885 C CA . MET B 1 179 ? 14.547 32.156 17.781 1 47.56 179 MET B CA 1
ATOM 2886 C C . MET B 1 179 ? 14.797 32.844 19.125 1 47.56 179 MET B C 1
ATOM 2888 O O . MET B 1 179 ? 15.25 34 19.156 1 47.56 179 MET B O 1
ATOM 2892 N N . GLN B 1 180 ? 13.938 32.812 20.141 1 41.31 180 GLN B N 1
ATOM 2893 C CA . GLN B 1 180 ? 14.383 33.344 21.422 1 41.31 180 GLN B CA 1
ATOM 2894 C C . GLN B 1 180 ? 15.688 32.688 21.859 1 41.31 180 GLN B C 1
ATOM 2896 O O . GLN B 1 180 ? 15.781 31.453 21.906 1 41.31 180 GLN B O 1
ATOM 2901 N N . GLY B 1 181 ? 16.781 33.25 21.312 1 36.84 181 GLY B N 1
ATOM 2902 C CA . GLY B 1 181 ? 18.109 33.094 21.875 1 36.84 181 GLY B CA 1
ATOM 2903 C C . GLY B 1 181 ? 18.109 33.031 23.391 1 36.84 181 GLY B C 1
ATOM 2904 O O . GLY B 1 181 ? 17.531 33.875 24.062 1 36.84 181 GLY B O 1
ATOM 2905 N N . ASN B 1 182 ? 17.922 31.781 24 1 32.12 182 ASN B N 1
ATOM 2906 C CA . ASN B 1 182 ? 18.625 31.969 25.266 1 32.12 182 ASN B CA 1
ATOM 2907 C C . ASN B 1 182 ? 20.094 32.312 25.047 1 32.12 182 ASN B C 1
ATOM 2909 O O . ASN B 1 182 ? 20.719 31.797 24.125 1 32.12 182 ASN B O 1
#

Secondary structure (DSSP, 8-state):
-------SEEEEEEEEEE---HHHHHHHHHHHHHHHHTT-SEEEEEEEE---SSS---PE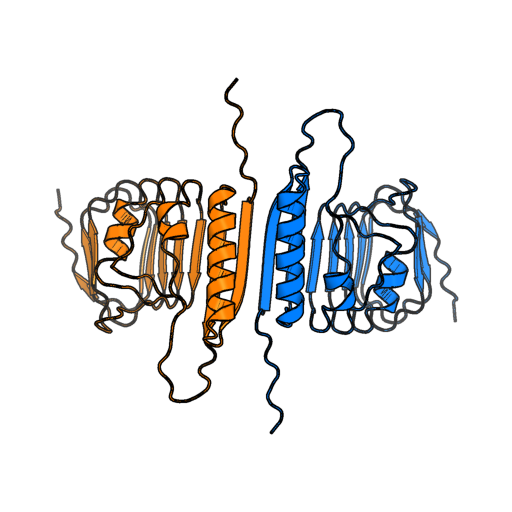EPPHHHHHH-TT--EEEEESEEE-TT-----TT--EEEEES-EE-TTHHHHHHHH-TT--EEEEES-EESS-SS-EEEEE--SS--EEEEEEEEEEEEEE--TT--EEEEEEEEEEE-----/-------SEEEEEEEEEE---HHHHHHHHHHHHHHHHTT-SEEEEEEEE---SSS---PEEPPHHHHHH-TT--EEEEESEEE-TT-----TT--EEEEES-EE-TTHHHHHHHH-TT--EEEEES-EESS-SS-EEEEE--SS--EEEEEEEEEEEEEE--TT--EEEEEEEEEEE-----

Solvent-accessible surface area (backbone atoms only — not comparable to full-atom values): 18073 Å² total; per-residue (Å²): 132,80,75,73,83,63,56,33,23,54,35,41,36,40,31,27,42,36,67,97,37,70,69,60,51,52,50,50,45,51,52,45,42,51,42,24,72,35,34,24,28,29,42,34,43,32,39,42,59,61,79,75,63,101,60,77,89,70,59,53,64,66,50,57,59,39,34,52,47,23,52,48,21,28,34,43,36,43,26,32,31,24,45,59,48,85,53,60,44,33,25,54,42,20,30,36,40,36,38,34,44,24,37,30,27,74,64,36,69,47,44,41,55,70,23,19,67,41,27,26,32,42,37,41,34,52,49,33,31,70,92,36,78,63,36,75,45,61,48,63,69,39,76,38,36,26,36,39,37,40,34,39,80,63,17,41,37,36,51,28,55,58,80,46,52,74,42,80,46,78,38,56,55,40,73,52,76,57,62,77,74,125,132,82,77,72,80,64,56,32,24,54,33,41,34,39,32,28,41,36,68,97,38,68,69,58,52,54,49,51,47,51,52,44,41,50,42,24,72,35,35,25,27,29,41,36,43,32,38,40,59,61,78,75,62,102,60,75,90,70,57,52,64,66,51,55,59,39,34,52,46,23,52,50,21,30,35,42,37,43,24,33,30,25,44,58,48,87,52,61,44,33,25,53,44,20,30,36,40,36,37,34,44,25,35,29,28,73,65,36,70,45,45,39,53,71,22,18,66,42,26,27,32,42,36,42,33,52,49,33,31,71,92,36,78,64,36,75,44,62,49,64,68,39,77,39,36,27,35,40,36,38,32,36,82,62,17,40,36,35,51,27,52,58,80,46,51,75,40,79,44,78,36,57,54,40,74,51,80,55,60,78,75,125

Radius of gyration: 24.05 Å; Cα contacts (8 Å, |Δi|>4): 894; chains: 2; bounding box: 38×67×63 Å

Foldseek 3Di:
DPPPLDQPAAEEADAEEDDPDPVVLVVVQVVLLVNLVSLYAYYHYHHHYDCDDPDDLDFREHDLSNQARNQNHAYYHYERHEYEPPHAHAHQNHAEYAYAQYEYEPCRVVRNLVRHLQHAEYHAHAYAYPVDRADEAEAEDRPRYAYEHHAYQQHEYEYEDPPRHNYYYYHNYHYDYPHPDD/DPPVLDQPAAEEADAEEDDPDPVVLVVVQVVLLVNLVSLYAYYHYHHHYDCDDPDDLDFREHDLSNQARNQNHAYYHYERHEYEPPHAHAHQNHAEYAYAQYEYEPCRVVRNLVRHLQHAEYHAHAYAYPVDRADEAEAEDRPRYAYYHHAYQQHEYEYEDPPRHNYYHYHNYHYDYPHPDD